Protein AF-A0A2V8TQB2-F1 (afdb_monomer)

Radius of gyration: 33.8 Å; Cα contacts (8 Å, |Δi|>4): 348; chains: 1; bounding box: 101×63×109 Å

Sequence (262 aa):
MDEHATDGRRRIVLVLGLIVVGILATQTAVLIWFVTSYVQTVPKLGDTLDNYIDSQIDAGSEDPTLRGDEPLLRSRKVLLFQDVNSRTAKEISARLMYLNSLDPKKPIDLYISTQGGWTDNAFTIIDTIRTISAPVNTWAIGGCYSAGALILVTATGRRYATEDVILMIHANLDSPTGAHSYPSLALERYEGVWKNNSSLPSSWYPMTNDEEHYLSPKEALEYHVIDEIVPVERAGLTGGRGTAGGRTPQRRHSPAAARRER

Structure (mmCIF, N/CA/C/O backbone):
data_AF-A0A2V8TQB2-F1
#
_entry.id   AF-A0A2V8TQB2-F1
#
loop_
_atom_site.group_PDB
_atom_site.id
_atom_site.type_symbol
_atom_site.label_atom_id
_atom_site.label_alt_id
_atom_site.label_comp_id
_atom_site.label_asym_id
_atom_site.label_entity_id
_atom_site.label_seq_id
_atom_site.pdbx_PDB_ins_code
_atom_site.Cartn_x
_atom_site.Cartn_y
_atom_site.Cartn_z
_atom_site.occupancy
_atom_site.B_iso_or_equiv
_atom_site.auth_seq_id
_atom_site.auth_comp_id
_atom_site.auth_asym_id
_atom_site.auth_atom_id
_atom_site.pdbx_PDB_model_num
ATOM 1 N N . MET A 1 1 ? 33.989 18.370 -93.617 1.00 50.31 1 MET A N 1
ATOM 2 C CA . MET A 1 1 ? 33.606 19.436 -92.671 1.00 50.31 1 MET A CA 1
ATOM 3 C C . MET A 1 1 ? 33.033 18.773 -91.428 1.00 50.31 1 MET A C 1
ATOM 5 O O . MET A 1 1 ? 32.087 18.014 -91.554 1.00 50.31 1 MET A O 1
ATOM 9 N N . ASP A 1 2 ? 33.638 19.067 -90.277 1.00 57.97 2 ASP A N 1
ATOM 10 C CA . ASP A 1 2 ? 32.975 19.188 -88.968 1.00 57.97 2 ASP A CA 1
ATOM 11 C C . ASP A 1 2 ? 32.608 17.967 -88.097 1.00 57.97 2 ASP A C 1
ATOM 13 O O . ASP A 1 2 ? 31.694 18.043 -87.283 1.00 57.97 2 ASP A O 1
ATOM 17 N N . GLU A 1 3 ? 33.371 16.871 -88.134 1.00 55.38 3 GLU A N 1
ATOM 18 C CA . GLU A 1 3 ? 33.200 15.792 -87.139 1.00 55.38 3 GLU A CA 1
ATOM 19 C C . GLU A 1 3 ? 33.864 16.140 -85.783 1.00 55.38 3 GLU A C 1
ATOM 21 O O . GLU A 1 3 ? 33.261 15.975 -84.722 1.00 55.38 3 GLU A O 1
ATOM 26 N N . HIS A 1 4 ? 35.047 16.770 -85.797 1.00 57.62 4 HIS A N 1
ATOM 27 C CA . HIS A 1 4 ? 35.778 17.159 -84.578 1.00 57.62 4 HIS A CA 1
ATOM 28 C C . HIS A 1 4 ? 35.119 18.280 -83.750 1.00 57.62 4 HIS A C 1
ATOM 30 O O . HIS A 1 4 ? 35.256 18.290 -82.526 1.00 57.62 4 HIS A O 1
ATOM 36 N N . ALA A 1 5 ? 34.371 19.202 -84.367 1.00 59.47 5 ALA A N 1
ATOM 37 C CA . ALA A 1 5 ? 33.678 20.266 -83.630 1.00 59.47 5 ALA A CA 1
ATOM 38 C C . ALA A 1 5 ? 32.438 19.756 -82.869 1.00 59.47 5 ALA A C 1
ATOM 40 O O 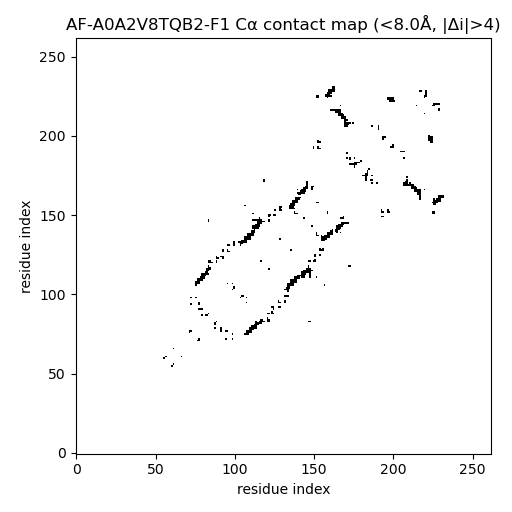. ALA A 1 5 ? 32.050 20.327 -81.844 1.00 59.47 5 ALA A O 1
ATOM 41 N N . THR A 1 6 ? 31.826 18.660 -83.335 1.00 61.00 6 THR A N 1
ATOM 42 C CA . THR A 1 6 ? 30.650 18.057 -82.686 1.00 61.00 6 THR A CA 1
ATOM 43 C C . THR A 1 6 ? 31.009 17.254 -81.431 1.00 61.00 6 THR A C 1
ATOM 45 O O . THR A 1 6 ? 30.250 17.288 -80.461 1.00 61.00 6 THR A O 1
ATOM 48 N N . ASP A 1 7 ? 32.187 16.617 -81.390 1.00 72.12 7 ASP A N 1
ATOM 49 C CA . ASP A 1 7 ? 32.692 15.891 -80.211 1.00 72.12 7 ASP A CA 1
ATOM 50 C C . ASP A 1 7 ? 32.991 16.845 -79.038 1.00 72.12 7 ASP A C 1
ATOM 52 O O . ASP A 1 7 ? 32.557 16.618 -77.907 1.00 72.12 7 ASP A O 1
ATOM 56 N N . GLY A 1 8 ? 33.615 17.998 -79.312 1.00 75.75 8 GLY A N 1
ATOM 57 C CA . GLY A 1 8 ? 33.874 19.025 -78.294 1.00 75.75 8 GLY A CA 1
ATOM 58 C C . GLY A 1 8 ? 32.596 19.566 -77.639 1.00 75.75 8 GLY A C 1
ATOM 59 O O . GLY A 1 8 ? 32.525 19.682 -76.414 1.00 75.75 8 GLY A O 1
ATOM 60 N N . ARG A 1 9 ? 31.543 19.823 -78.429 1.00 76.12 9 ARG A N 1
ATOM 61 C CA . ARG A 1 9 ? 30.239 20.267 -77.899 1.00 76.12 9 ARG A CA 1
ATOM 62 C C . ARG A 1 9 ? 29.543 19.182 -77.077 1.00 76.12 9 ARG A C 1
ATOM 64 O O . ARG A 1 9 ? 28.980 19.497 -76.032 1.00 76.12 9 ARG A O 1
ATOM 71 N N . ARG A 1 10 ? 29.609 17.913 -77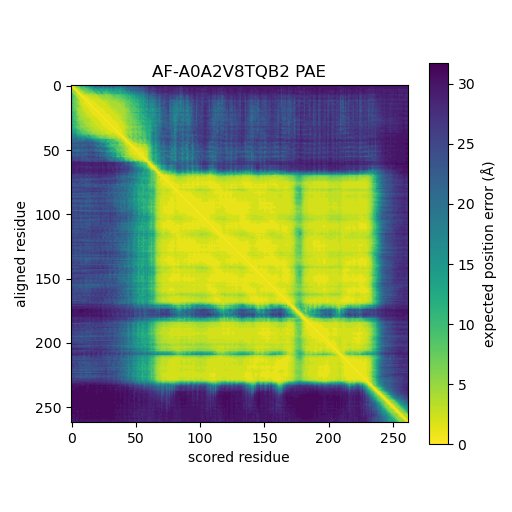.498 1.00 76.06 10 ARG A N 1
ATOM 72 C CA . ARG A 1 10 ? 29.043 16.779 -76.741 1.00 76.06 10 ARG A CA 1
ATOM 73 C C . ARG A 1 10 ? 29.721 16.610 -75.383 1.00 76.06 10 ARG A C 1
ATOM 75 O O . ARG A 1 10 ? 29.028 16.439 -74.384 1.00 76.06 10 ARG A O 1
ATOM 82 N N . ARG A 1 11 ? 31.050 16.740 -75.322 1.00 80.62 11 ARG A N 1
ATOM 83 C CA . ARG A 1 11 ? 31.811 16.690 -74.061 1.00 80.62 11 ARG A CA 1
ATOM 84 C C . ARG A 1 11 ? 31.433 17.828 -73.112 1.00 80.62 11 ARG A C 1
ATOM 86 O O . ARG A 1 11 ? 31.231 17.577 -71.930 1.00 80.62 11 ARG A O 1
ATOM 93 N N . ILE A 1 12 ? 31.264 19.051 -73.621 1.00 82.62 12 ILE A N 1
ATOM 94 C CA . ILE A 1 12 ? 30.843 20.205 -72.807 1.00 82.62 12 ILE A CA 1
ATOM 95 C C . ILE A 1 12 ? 29.431 20.001 -72.239 1.00 82.62 12 ILE A C 1
ATOM 97 O O . ILE A 1 12 ? 29.213 20.226 -71.052 1.00 82.62 12 ILE A O 1
ATOM 101 N N . VAL A 1 13 ? 28.483 19.529 -73.055 1.00 83.06 13 VAL A N 1
ATOM 102 C CA . VAL A 1 13 ? 27.106 19.259 -72.604 1.00 83.06 13 VAL A CA 1
ATOM 103 C C . VAL A 1 13 ? 27.068 18.151 -71.546 1.00 83.06 13 VAL A C 1
ATOM 105 O O . VAL A 1 13 ? 26.353 18.286 -70.556 1.00 83.06 13 VAL A O 1
ATOM 108 N N . LEU A 1 14 ? 27.871 17.093 -71.702 1.00 84.38 14 LEU A N 1
ATOM 109 C CA . LEU A 1 14 ? 27.982 16.021 -70.705 1.00 84.38 14 LEU A CA 1
ATOM 110 C C . LEU A 1 14 ? 28.562 16.524 -69.378 1.00 84.38 14 LEU A C 1
ATOM 112 O O . LEU A 1 14 ? 28.023 16.209 -68.320 1.00 84.38 14 LEU A O 1
ATOM 116 N N . VAL A 1 15 ? 29.620 17.340 -69.422 1.00 86.50 15 VAL A N 1
ATOM 117 C CA . VAL A 1 15 ? 30.232 17.918 -68.214 1.00 86.50 15 VAL A CA 1
ATOM 118 C C . VAL A 1 15 ? 29.256 18.850 -67.493 1.00 86.50 15 VAL A C 1
ATOM 120 O O . VAL A 1 15 ? 29.094 18.742 -66.280 1.00 86.50 15 VAL A O 1
ATOM 123 N N . LEU A 1 16 ? 28.548 19.717 -68.222 1.00 87.94 16 LEU A N 1
ATOM 124 C CA . LEU A 1 16 ? 27.529 20.594 -67.637 1.00 87.94 16 LEU A CA 1
ATOM 125 C C . LEU A 1 16 ? 26.356 19.799 -67.047 1.00 87.94 16 LEU A C 1
ATOM 127 O O . LEU A 1 16 ? 25.890 20.123 -65.957 1.00 87.94 16 LEU A O 1
ATOM 131 N N . GLY A 1 17 ? 25.921 18.730 -67.719 1.00 86.56 17 GLY A N 1
ATOM 132 C CA . GLY A 1 17 ? 24.898 17.822 -67.203 1.00 86.56 17 GLY A CA 1
ATOM 133 C C . GLY A 1 17 ? 25.310 17.171 -65.881 1.00 86.56 17 GLY A C 1
ATOM 134 O O . GLY A 1 17 ? 24.536 17.182 -64.928 1.00 86.56 17 GLY A O 1
ATOM 135 N N . LEU A 1 18 ? 26.550 16.679 -65.783 1.00 90.81 18 LEU A N 1
ATOM 136 C CA . LEU A 1 18 ? 27.085 16.090 -64.549 1.00 90.81 18 LEU A CA 1
ATOM 137 C C . LEU A 1 18 ? 27.172 17.106 -63.401 1.00 90.81 18 LEU A C 1
ATOM 139 O O . LEU A 1 18 ? 26.863 16.761 -62.262 1.00 90.81 18 LEU A O 1
ATOM 143 N N . ILE A 1 19 ? 27.530 18.361 -63.692 1.00 91.31 19 ILE A N 1
ATOM 144 C CA . ILE A 1 19 ? 27.556 19.439 -62.690 1.00 91.31 19 ILE A CA 1
ATOM 145 C C . ILE A 1 19 ? 26.145 19.720 -62.161 1.00 91.31 19 ILE A C 1
ATOM 147 O O . ILE A 1 19 ? 25.949 19.789 -60.949 1.00 91.31 19 ILE A O 1
ATOM 151 N N . VAL A 1 20 ? 25.148 19.836 -63.044 1.00 91.56 20 VAL A N 1
ATOM 152 C CA . VAL A 1 20 ? 23.750 20.079 -62.645 1.00 91.56 20 VAL A CA 1
ATOM 153 C C . VAL A 1 20 ? 23.204 18.922 -61.808 1.00 91.56 20 VAL A C 1
ATOM 155 O O . VAL A 1 20 ? 22.581 19.158 -60.773 1.00 91.56 20 VAL A O 1
ATOM 158 N N . VAL A 1 21 ? 23.486 17.677 -62.200 1.00 91.75 21 VAL A N 1
ATOM 159 C CA . VAL A 1 21 ? 23.116 16.484 -61.421 1.00 91.75 21 VAL A CA 1
ATOM 160 C C . VAL A 1 21 ? 23.784 16.502 -60.043 1.00 91.75 21 VAL A C 1
ATOM 162 O O . VAL A 1 21 ? 23.120 16.229 -59.046 1.00 91.75 21 VAL A O 1
ATOM 165 N N . GLY A 1 22 ? 25.061 16.888 -59.956 1.00 91.69 22 GLY A N 1
ATOM 166 C CA . GLY A 1 22 ? 25.771 17.034 -58.682 1.00 91.69 22 GLY A CA 1
ATOM 167 C C . GLY A 1 22 ? 25.165 18.108 -57.769 1.00 91.69 22 GLY A C 1
ATOM 168 O O . GLY A 1 22 ? 25.004 17.890 -56.567 1.00 91.69 22 GLY A O 1
ATOM 169 N N . ILE A 1 23 ? 24.759 19.250 -58.329 1.00 93.12 23 ILE A N 1
ATOM 170 C CA . ILE A 1 23 ? 24.093 20.321 -57.571 1.00 93.12 23 ILE A CA 1
ATOM 171 C C . ILE A 1 23 ? 22.716 19.858 -57.073 1.00 93.12 23 ILE A C 1
ATOM 173 O O . ILE A 1 23 ? 22.385 20.047 -55.906 1.00 93.12 23 ILE A O 1
ATOM 177 N N . LEU A 1 24 ? 21.925 19.189 -57.913 1.00 91.62 24 LEU A N 1
ATOM 178 C CA . LEU A 1 24 ? 20.622 18.653 -57.504 1.00 91.62 24 LEU A CA 1
ATOM 179 C C . LEU A 1 24 ? 20.760 17.558 -56.433 1.00 91.62 24 LEU A C 1
ATOM 181 O O . LEU A 1 24 ? 19.988 17.530 -55.474 1.00 91.62 24 LEU A O 1
ATOM 185 N N . ALA A 1 25 ? 21.767 16.689 -56.544 1.00 91.62 25 ALA A N 1
ATOM 186 C CA . ALA A 1 25 ? 22.058 15.659 -55.546 1.00 91.62 25 ALA A CA 1
ATOM 187 C C . ALA A 1 25 ? 22.460 16.266 -54.190 1.00 91.62 25 ALA A C 1
ATOM 189 O O . ALA A 1 25 ? 22.009 15.817 -53.139 1.00 91.62 25 ALA A O 1
ATOM 190 N N . THR A 1 26 ? 23.267 17.328 -54.198 1.00 93.81 26 THR A N 1
ATOM 191 C CA . THR A 1 26 ? 23.652 18.024 -52.960 1.00 93.81 26 THR A CA 1
ATOM 192 C C . THR A 1 26 ? 22.477 18.778 -52.338 1.00 93.81 26 THR A C 1
ATOM 194 O O . THR A 1 26 ? 22.268 18.678 -51.131 1.00 93.81 26 THR A O 1
ATOM 197 N N . GLN A 1 27 ? 21.648 19.459 -53.136 1.00 92.06 27 GLN A N 1
ATOM 198 C CA . GLN A 1 27 ? 20.449 20.139 -52.631 1.00 92.06 27 GLN A CA 1
ATOM 199 C C . GLN A 1 27 ? 19.421 19.167 -52.043 1.00 92.06 27 GLN A C 1
ATOM 201 O O . GLN A 1 27 ? 18.858 19.434 -50.981 1.00 92.06 27 GLN A O 1
ATOM 206 N N . THR A 1 28 ? 19.204 18.019 -52.689 1.00 90.88 28 THR A N 1
ATOM 207 C CA . THR A 1 28 ? 18.312 16.976 -52.161 1.00 90.88 28 THR A CA 1
ATOM 208 C C . THR A 1 28 ? 18.855 16.366 -50.871 1.00 90.88 28 THR A C 1
ATOM 210 O O . THR A 1 28 ? 18.089 16.200 -49.926 1.00 90.88 28 THR A O 1
ATOM 213 N N . ALA A 1 29 ? 20.165 16.120 -50.767 1.00 92.94 29 ALA A N 1
ATOM 214 C CA . ALA A 1 29 ? 20.783 15.638 -49.530 1.00 92.94 29 ALA A CA 1
ATOM 215 C C . ALA A 1 29 ? 20.631 16.631 -48.362 1.00 92.94 29 ALA A C 1
ATOM 217 O O . ALA A 1 29 ? 20.302 16.221 -47.249 1.00 92.94 29 ALA A O 1
ATOM 218 N N . VAL A 1 30 ? 20.808 17.935 -48.610 1.00 93.94 30 VAL A N 1
ATOM 219 C CA . VAL A 1 30 ? 20.600 18.985 -47.594 1.00 93.94 30 VAL A CA 1
ATOM 220 C C . VAL A 1 30 ? 19.139 19.042 -47.150 1.00 93.94 30 VAL A C 1
ATOM 222 O O . VAL A 1 30 ? 18.868 19.140 -45.954 1.00 93.94 30 VAL A O 1
ATOM 225 N N . LEU A 1 31 ? 18.193 18.936 -48.089 1.00 92.31 31 LEU A N 1
ATOM 226 C CA . LEU A 1 31 ? 16.767 18.920 -47.765 1.00 92.31 31 LEU A CA 1
ATOM 227 C C . LEU A 1 31 ? 16.395 17.689 -46.933 1.00 92.31 31 LEU A C 1
ATOM 229 O O . LEU A 1 31 ? 15.697 17.824 -45.932 1.00 92.31 31 LEU A O 1
ATOM 233 N N . ILE A 1 32 ? 16.897 16.508 -47.309 1.00 89.38 32 ILE A N 1
ATOM 234 C CA . ILE A 1 32 ? 16.700 15.273 -46.543 1.00 89.38 32 ILE A CA 1
ATOM 235 C C . ILE A 1 32 ? 17.248 15.450 -45.127 1.00 89.38 32 ILE A C 1
ATOM 237 O O . ILE A 1 32 ? 16.517 15.187 -44.180 1.00 89.38 32 ILE A O 1
ATOM 241 N N . TRP A 1 33 ? 18.473 15.965 -44.970 1.00 91.81 33 TRP A N 1
ATOM 242 C CA . TRP A 1 33 ? 19.072 16.214 -43.656 1.00 91.81 33 TRP A CA 1
ATOM 243 C C . TRP A 1 33 ? 18.234 17.169 -42.796 1.00 91.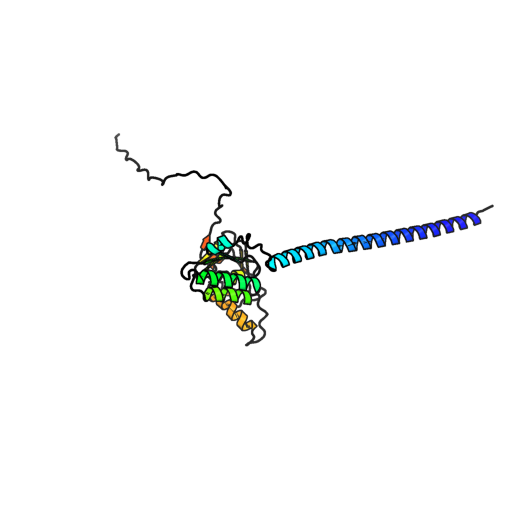81 33 TRP A C 1
ATOM 245 O O . TRP A 1 33 ? 18.027 16.911 -41.607 1.00 91.81 33 TRP A O 1
ATOM 255 N N . PHE A 1 34 ? 17.709 18.244 -43.390 1.00 90.19 34 PHE A N 1
ATOM 256 C CA . PHE A 1 34 ? 16.863 19.210 -42.690 1.00 90.19 34 PHE A CA 1
ATOM 257 C C . PHE A 1 34 ? 15.540 18.574 -42.240 1.00 90.19 34 PHE A C 1
ATOM 259 O O . PHE A 1 34 ? 15.152 18.706 -41.080 1.00 90.19 34 PHE A O 1
ATOM 266 N N . VAL A 1 35 ? 14.886 17.815 -43.128 1.00 86.88 35 VAL A N 1
ATOM 267 C CA . VAL A 1 35 ? 13.637 17.100 -42.827 1.00 86.88 35 VAL A CA 1
ATOM 268 C C . VAL A 1 35 ? 13.862 16.042 -41.751 1.00 86.88 35 VAL A C 1
ATOM 270 O O . VAL A 1 35 ? 13.111 16.007 -40.781 1.00 86.88 35 VAL A O 1
ATOM 273 N N . THR A 1 36 ? 14.905 15.214 -41.856 1.00 79.69 36 THR A N 1
ATOM 274 C CA . THR A 1 36 ? 15.185 14.178 -40.851 1.00 79.69 36 THR A CA 1
ATOM 275 C C . THR A 1 36 ? 15.533 14.779 -39.494 1.00 79.69 36 THR A C 1
ATOM 277 O O . THR A 1 36 ? 15.081 14.267 -38.474 1.00 79.69 36 THR A O 1
ATOM 280 N N . SER A 1 37 ? 16.277 15.890 -39.466 1.00 82.94 37 SER A N 1
ATOM 281 C CA . SER A 1 37 ? 16.619 16.581 -38.217 1.00 82.94 37 SER A CA 1
ATOM 282 C C . SER A 1 37 ? 15.375 17.176 -37.555 1.00 82.94 37 SER A C 1
ATOM 284 O O . SER A 1 37 ? 15.179 17.013 -36.353 1.00 82.94 37 SER A O 1
ATOM 286 N N . TYR A 1 38 ? 14.490 17.794 -38.343 1.00 79.62 38 TYR A N 1
ATOM 287 C CA . TYR A 1 38 ? 13.232 18.348 -37.848 1.00 79.62 38 TYR A CA 1
ATOM 288 C C . TYR A 1 38 ? 12.290 17.252 -37.326 1.00 79.62 38 TYR A C 1
ATOM 290 O O . TYR A 1 38 ? 11.783 17.343 -36.206 1.00 79.62 38 TYR A O 1
ATOM 298 N N . VAL A 1 39 ? 12.129 16.159 -38.080 1.00 76.50 39 VAL A N 1
ATOM 299 C CA . VAL A 1 39 ? 11.312 15.002 -37.679 1.00 76.50 39 VAL A CA 1
ATOM 300 C C . VAL A 1 39 ? 11.835 14.353 -36.394 1.00 76.50 39 VAL A C 1
ATOM 302 O O . VAL A 1 39 ? 11.032 13.874 -35.607 1.00 76.50 39 VAL A O 1
ATOM 305 N N . GLN A 1 40 ? 13.143 14.379 -36.117 1.00 74.00 40 GLN A N 1
ATOM 306 C CA . GLN A 1 40 ? 13.695 13.878 -34.849 1.00 74.00 40 GLN A CA 1
ATOM 307 C C . GLN A 1 40 ? 13.511 14.833 -33.658 1.00 74.00 40 GLN A C 1
ATOM 309 O O . GLN A 1 40 ? 13.594 14.396 -32.509 1.00 74.00 40 GLN A O 1
ATOM 314 N N . THR A 1 41 ? 13.268 16.124 -33.895 1.00 71.25 41 THR A N 1
ATOM 315 C CA . THR A 1 41 ? 13.021 17.108 -32.825 1.00 71.25 41 THR A CA 1
ATOM 316 C C . THR A 1 41 ? 11.566 17.172 -32.368 1.00 71.25 41 THR A C 1
ATOM 318 O O . THR A 1 41 ? 11.322 17.472 -31.203 1.00 71.25 41 THR A O 1
ATOM 321 N N . VAL A 1 42 ? 10.601 16.856 -33.238 1.00 71.50 42 VAL A N 1
ATOM 322 C CA . VAL A 1 42 ? 9.166 16.908 -32.899 1.00 71.50 42 VAL A CA 1
ATOM 323 C C . VAL A 1 42 ? 8.770 15.900 -31.802 1.00 71.50 42 VAL A C 1
ATOM 325 O O . VAL A 1 42 ? 8.112 16.326 -30.856 1.00 71.50 42 VAL A O 1
ATOM 328 N N . PRO A 1 43 ? 9.199 14.619 -31.836 1.00 66.25 43 PRO A N 1
ATOM 329 C CA . PRO A 1 43 ? 8.932 13.666 -30.757 1.00 66.25 43 PRO A CA 1
ATOM 330 C C . PRO A 1 43 ? 9.506 14.142 -29.422 1.00 66.25 43 PRO A C 1
ATOM 332 O O . PRO A 1 43 ? 8.803 14.172 -28.422 1.00 66.25 43 PRO A O 1
ATOM 335 N N . LYS A 1 44 ? 10.745 14.654 -29.441 1.00 68.94 44 LYS A N 1
ATOM 336 C CA . LYS A 1 44 ? 11.415 15.183 -28.246 1.00 68.94 44 LYS A CA 1
ATOM 337 C C . LYS A 1 44 ? 10.684 16.379 -27.645 1.00 68.94 44 LYS A C 1
ATOM 339 O O . LYS A 1 44 ? 10.730 16.562 -26.435 1.00 68.94 44 LYS A O 1
ATOM 344 N N . LEU A 1 45 ? 10.037 17.209 -28.465 1.00 67.31 45 LEU A N 1
ATOM 345 C CA . LEU A 1 45 ? 9.236 18.330 -27.974 1.00 67.31 45 LEU A CA 1
ATOM 346 C C . LEU A 1 45 ? 7.959 17.846 -27.275 1.00 67.31 45 LEU A C 1
ATOM 348 O O . LEU A 1 45 ? 7.608 18.416 -26.249 1.00 67.31 45 LEU A O 1
ATOM 352 N N . GLY A 1 46 ? 7.315 16.795 -27.797 1.00 66.19 46 GLY A N 1
ATOM 353 C CA . GLY A 1 46 ? 6.196 16.118 -27.132 1.00 66.19 46 GLY A CA 1
ATOM 354 C C . GLY A 1 46 ? 6.614 15.567 -25.772 1.00 66.19 46 GLY A C 1
ATOM 355 O O . GLY A 1 46 ? 6.065 15.983 -24.759 1.00 66.19 46 GLY A O 1
ATOM 356 N N . ASP A 1 47 ? 7.694 14.784 -25.741 1.00 72.25 47 ASP A N 1
ATOM 357 C CA . ASP A 1 47 ? 8.231 14.218 -24.498 1.00 72.25 47 ASP A CA 1
ATOM 358 C C . ASP A 1 47 ? 8.603 15.314 -23.483 1.00 72.25 47 ASP A C 1
ATOM 360 O O . ASP A 1 47 ? 8.396 15.174 -22.283 1.00 72.25 47 ASP A O 1
ATOM 364 N N . THR A 1 48 ? 9.163 16.439 -23.942 1.00 72.94 48 THR A N 1
ATOM 365 C CA . THR A 1 48 ? 9.5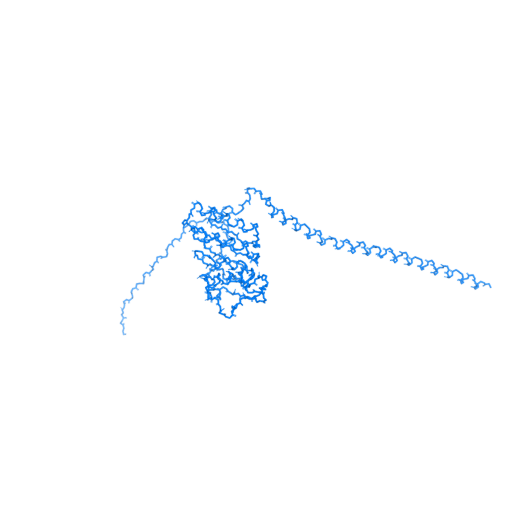31 17.558 -23.057 1.00 72.94 48 THR A CA 1
ATOM 366 C C . THR A 1 48 ? 8.298 18.279 -22.514 1.00 72.94 48 THR A C 1
ATOM 368 O O . THR A 1 48 ? 8.321 18.748 -21.378 1.00 72.94 48 THR A O 1
ATOM 371 N N . LEU A 1 49 ? 7.233 18.387 -23.311 1.00 70.62 49 LEU A N 1
ATOM 372 C CA . LEU A 1 49 ? 5.988 19.025 -22.900 1.00 70.62 49 LEU A CA 1
ATOM 373 C C . LEU A 1 49 ? 5.228 18.153 -21.900 1.00 70.62 49 LEU A C 1
ATOM 375 O O . LEU A 1 49 ? 4.760 18.685 -20.899 1.00 70.62 49 LEU A O 1
ATOM 379 N N . ASP A 1 50 ? 5.183 16.841 -22.126 1.00 71.69 50 ASP A N 1
ATOM 380 C CA . ASP A 1 50 ? 4.585 15.877 -21.201 1.00 71.69 50 ASP A CA 1
ATOM 381 C C . ASP A 1 50 ? 5.346 15.882 -19.870 1.00 71.69 50 ASP A C 1
ATOM 383 O O . ASP A 1 50 ? 4.753 16.127 -18.824 1.00 71.69 50 ASP A O 1
ATOM 387 N N . ASN A 1 51 ? 6.682 15.812 -19.910 1.00 71.38 51 ASN A N 1
ATOM 388 C CA . ASN A 1 51 ? 7.518 15.945 -18.712 1.00 71.38 51 ASN A CA 1
ATOM 389 C C . ASN A 1 51 ? 7.339 17.300 -18.007 1.00 71.38 51 ASN A C 1
ATOM 391 O O . ASN A 1 51 ? 7.424 17.380 -16.783 1.00 71.38 51 ASN A O 1
ATOM 395 N N . TYR A 1 52 ? 7.119 18.389 -18.751 1.00 70.50 52 TYR A N 1
ATOM 396 C CA . TYR A 1 52 ? 6.872 19.702 -18.161 1.00 70.50 52 TYR A CA 1
ATOM 397 C C . TYR A 1 52 ? 5.495 19.767 -17.496 1.00 70.50 52 TYR A C 1
ATOM 399 O O . TYR A 1 52 ? 5.404 20.243 -16.367 1.00 70.50 52 TYR A O 1
ATOM 407 N N . ILE A 1 53 ? 4.447 19.263 -18.149 1.00 69.00 53 ILE A N 1
ATOM 408 C CA . ILE A 1 53 ? 3.090 19.178 -17.596 1.00 69.00 53 ILE A CA 1
ATOM 409 C C . ILE A 1 53 ? 3.095 18.314 -16.334 1.00 69.00 53 ILE A C 1
ATOM 411 O O . ILE A 1 53 ? 2.634 18.784 -15.292 1.00 69.00 53 ILE A O 1
ATOM 415 N N . ASP A 1 54 ? 3.706 17.132 -16.391 1.00 67.75 54 ASP A N 1
ATOM 416 C CA . ASP A 1 54 ? 3.873 16.244 -15.241 1.00 67.75 54 ASP A CA 1
ATOM 417 C C . ASP A 1 54 ? 4.669 16.938 -14.137 1.00 67.75 54 ASP A C 1
ATOM 419 O O . ASP A 1 54 ? 4.241 16.941 -12.990 1.00 67.75 54 ASP A O 1
ATOM 423 N N . SER A 1 55 ? 5.747 17.661 -14.469 1.00 65.06 55 SER A N 1
ATOM 424 C CA . SER A 1 55 ? 6.511 18.428 -13.475 1.00 65.06 55 SER A CA 1
ATOM 425 C C . SER A 1 55 ? 5.718 19.566 -12.830 1.00 65.06 55 SER A C 1
ATOM 427 O O . SER A 1 55 ? 6.003 19.914 -11.691 1.00 65.06 55 SER A O 1
ATOM 429 N N . GLN A 1 56 ? 4.755 20.181 -13.526 1.00 63.06 56 GLN A N 1
ATOM 430 C CA . GLN A 1 56 ? 3.916 21.246 -12.964 1.00 63.06 56 GLN A CA 1
ATOM 431 C C . GLN A 1 56 ? 2.789 20.672 -12.093 1.00 63.06 56 GLN A C 1
ATOM 433 O O . GLN A 1 56 ? 2.507 21.217 -11.022 1.00 63.06 56 GLN A O 1
ATOM 438 N N . ILE A 1 57 ? 2.212 19.536 -12.497 1.00 61.81 57 ILE A N 1
ATOM 439 C CA . ILE A 1 57 ? 1.288 18.739 -11.676 1.00 61.81 57 ILE A CA 1
ATOM 440 C C . ILE A 1 57 ? 2.015 18.271 -10.400 1.00 61.81 57 ILE A C 1
ATOM 442 O O . ILE A 1 57 ? 1.562 18.543 -9.286 1.00 61.81 57 ILE A O 1
ATOM 446 N N . ASP A 1 58 ? 3.214 17.709 -10.549 1.00 60.56 58 ASP A N 1
ATOM 447 C CA . ASP A 1 58 ? 4.098 17.260 -9.471 1.00 60.56 58 ASP A CA 1
ATOM 448 C C . ASP A 1 58 ? 4.797 18.402 -8.726 1.00 60.56 58 ASP A C 1
ATOM 450 O O . ASP A 1 58 ? 5.401 18.174 -7.680 1.00 60.56 58 ASP A O 1
ATOM 454 N N . ALA A 1 59 ? 4.756 19.646 -9.199 1.00 59.56 59 ALA A N 1
ATOM 455 C CA . ALA A 1 59 ? 5.209 20.816 -8.437 1.00 59.56 59 ALA A CA 1
ATOM 456 C C . ALA A 1 59 ? 4.086 21.382 -7.557 1.00 59.56 59 ALA A C 1
ATOM 458 O O . ALA A 1 59 ? 4.356 22.179 -6.658 1.00 59.56 59 ALA A O 1
ATOM 459 N N . GLY A 1 60 ? 2.848 20.908 -7.731 1.00 51.62 60 GLY A N 1
ATOM 460 C CA . GLY A 1 60 ? 1.716 21.285 -6.898 1.00 51.62 60 GLY A CA 1
ATOM 461 C C . GLY A 1 60 ? 1.177 22.683 -7.184 1.00 51.62 60 GLY A C 1
ATOM 462 O O . GLY A 1 60 ? 0.742 23.355 -6.248 1.00 51.62 60 GLY A O 1
ATOM 463 N N . SER A 1 61 ? 1.153 23.131 -8.446 1.00 47.97 61 SER A N 1
ATOM 464 C CA . SER A 1 61 ? 0.324 24.285 -8.823 1.00 47.97 61 SER A CA 1
ATOM 465 C C . SER A 1 61 ? -1.151 23.870 -8.937 1.00 47.97 61 SER A C 1
ATOM 467 O O . SER A 1 61 ? -1.768 23.968 -9.996 1.00 47.97 61 SER A O 1
ATOM 469 N N . GLU A 1 62 ? -1.721 23.360 -7.849 1.00 55.50 62 GLU A N 1
ATOM 470 C CA . GLU A 1 62 ? -3.165 23.192 -7.743 1.00 55.50 62 GLU A CA 1
ATOM 471 C C . GLU A 1 62 ? -3.753 24.538 -7.328 1.00 55.50 62 GLU A C 1
ATOM 473 O O . GLU A 1 62 ? -3.456 25.052 -6.248 1.00 55.50 62 GLU A O 1
ATOM 478 N N . ASP A 1 63 ? -4.593 25.116 -8.183 1.00 46.81 63 ASP A N 1
ATOM 479 C CA . ASP A 1 63 ? -5.567 26.110 -7.747 1.00 46.81 63 ASP A CA 1
ATOM 480 C C . ASP A 1 63 ? -6.273 25.562 -6.485 1.00 46.81 63 ASP A C 1
ATOM 482 O O . ASP A 1 63 ? -6.908 24.503 -6.550 1.00 46.81 63 ASP A O 1
ATOM 486 N N . PRO A 1 64 ? -6.158 26.226 -5.319 1.00 49.88 64 PRO A N 1
ATOM 487 C CA . PRO A 1 64 ? -6.683 25.713 -4.055 1.00 49.88 64 PRO A CA 1
ATOM 488 C C . PRO A 1 64 ? -8.210 25.544 -4.056 1.00 49.88 64 PRO A C 1
ATOM 490 O O . PRO A 1 64 ? -8.742 24.875 -3.175 1.00 49.88 64 PRO A O 1
ATOM 493 N N . THR A 1 65 ? -8.925 26.101 -5.039 1.00 45.28 65 THR A N 1
ATOM 494 C CA . THR A 1 65 ? -10.373 25.902 -5.210 1.00 45.28 65 THR A CA 1
ATOM 495 C C . THR A 1 65 ? -10.740 24.612 -5.959 1.00 45.28 65 THR A C 1
ATOM 497 O O . THR A 1 65 ? -11.905 24.212 -5.953 1.00 45.28 65 THR A O 1
ATOM 500 N N . LEU A 1 66 ? -9.754 23.928 -6.554 1.00 48.59 66 LEU A N 1
ATOM 501 C CA . LEU A 1 66 ? -9.898 22.726 -7.385 1.00 48.59 66 LEU A CA 1
ATOM 502 C C . LEU A 1 66 ? -9.252 21.475 -6.765 1.00 48.59 66 LEU A C 1
ATOM 504 O O . LEU A 1 66 ? -9.015 20.498 -7.477 1.00 48.59 66 LEU A O 1
ATOM 508 N N . ARG A 1 67 ? -9.005 21.446 -5.446 1.00 58.75 67 ARG A N 1
ATOM 509 C CA . ARG A 1 67 ? -8.618 20.208 -4.743 1.00 58.75 67 ARG A CA 1
ATOM 510 C C . ARG A 1 67 ? -9.794 19.228 -4.734 1.00 58.75 67 ARG A C 1
ATOM 512 O O . ARG A 1 67 ? -10.561 19.145 -3.776 1.00 58.75 67 ARG A O 1
ATOM 519 N N . GLY A 1 68 ? -9.971 18.501 -5.838 1.00 62.22 68 GLY A N 1
ATOM 520 C CA . GLY A 1 68 ? -11.068 17.551 -6.039 1.00 62.22 68 GLY A CA 1
ATOM 521 C C . GLY A 1 68 ? -11.084 16.405 -5.021 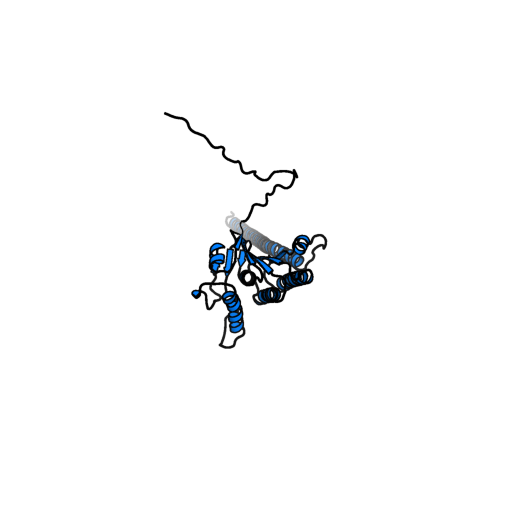1.00 62.22 68 GLY A C 1
ATOM 522 O O . GLY A 1 68 ? -12.110 15.746 -4.857 1.00 62.22 68 GLY A O 1
ATOM 523 N N . ASP A 1 69 ? -9.979 16.193 -4.301 1.00 69.56 69 ASP A N 1
ATOM 524 C CA . ASP A 1 69 ? -9.856 15.215 -3.225 1.00 69.56 69 ASP A CA 1
ATOM 525 C C . ASP A 1 69 ? -10.344 15.734 -1.861 1.00 69.56 69 ASP A C 1
ATOM 527 O O . ASP A 1 69 ? -10.551 14.926 -0.958 1.00 69.56 69 ASP A O 1
ATOM 531 N N . GLU A 1 70 ? -10.607 17.034 -1.680 1.00 74.56 70 GLU A N 1
ATOM 532 C CA . GLU A 1 70 ? -11.106 17.566 -0.404 1.00 74.56 70 GLU A CA 1
ATOM 533 C C . GLU A 1 70 ? -12.396 16.878 0.082 1.00 74.56 70 GLU A C 1
ATOM 535 O O . GLU A 1 70 ? -12.454 16.480 1.253 1.00 74.56 70 GLU A O 1
ATOM 540 N N . PRO A 1 71 ? -13.435 16.684 -0.759 1.00 83.94 71 PRO A N 1
ATOM 541 C CA . PRO A 1 71 ? -14.628 15.941 -0.359 1.00 83.94 71 PRO A CA 1
ATOM 542 C C . PRO A 1 71 ? -14.324 14.489 0.033 1.00 83.94 71 PRO A C 1
ATOM 544 O O . PRO A 1 71 ? -14.952 13.951 0.952 1.00 83.94 71 PRO A O 1
ATOM 547 N N . LEU A 1 72 ? -13.347 13.860 -0.629 1.00 88.69 72 LEU A N 1
ATOM 548 C CA . LEU A 1 72 ? -12.907 12.499 -0.325 1.00 88.69 72 LEU A CA 1
ATOM 549 C C . LEU A 1 72 ? -12.200 12.453 1.029 1.00 88.69 72 LEU A C 1
ATOM 551 O O . LEU A 1 72 ? -12.563 11.640 1.879 1.00 88.69 72 LEU A O 1
ATOM 555 N N . LEU A 1 73 ? -11.280 13.385 1.279 1.00 90.38 73 LEU A N 1
ATOM 556 C CA . LEU A 1 73 ? -10.544 13.475 2.533 1.00 90.38 73 LEU A CA 1
ATOM 557 C C . LEU A 1 73 ? -11.486 13.766 3.709 1.00 90.38 73 LEU A C 1
ATOM 559 O O . LEU A 1 73 ? -1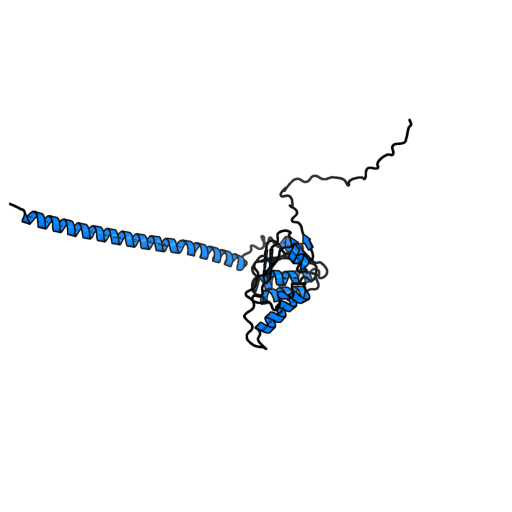1.405 13.098 4.737 1.00 90.38 73 LEU A O 1
ATOM 563 N N . ARG A 1 74 ? -12.468 14.666 3.546 1.00 89.44 74 ARG A N 1
ATOM 564 C CA . ARG A 1 74 ? -13.537 14.890 4.547 1.00 89.44 74 ARG A CA 1
ATOM 565 C C . ARG A 1 74 ? -14.362 13.626 4.810 1.00 89.44 74 ARG A C 1
ATOM 567 O O . ARG A 1 74 ? -14.806 13.394 5.934 1.00 89.44 74 ARG A O 1
ATOM 574 N N . SER A 1 75 ? -14.517 12.782 3.792 1.00 93.06 75 SER A N 1
ATOM 575 C CA . SER A 1 75 ? -15.150 11.461 3.885 1.00 93.06 75 SER A CA 1
ATOM 576 C C . SER A 1 75 ? -14.196 10.356 4.366 1.00 93.06 75 SER A C 1
ATOM 578 O O . SER A 1 75 ? -14.596 9.195 4.409 1.00 93.06 75 SER A O 1
ATOM 580 N N . ARG A 1 76 ? -12.966 10.711 4.773 1.00 97.12 76 ARG A N 1
ATOM 581 C CA . ARG A 1 76 ? -11.884 9.824 5.243 1.00 97.12 76 ARG A CA 1
ATOM 582 C C . ARG A 1 76 ? -11.402 8.821 4.199 1.00 97.12 76 ARG A C 1
ATOM 584 O O . ARG A 1 76 ? -11.044 7.694 4.533 1.00 97.12 76 ARG A O 1
ATOM 591 N N . LYS A 1 77 ? -11.394 9.250 2.940 1.00 96.94 77 LYS A N 1
ATOM 592 C CA . LYS A 1 77 ? -10.883 8.490 1.802 1.00 96.94 77 LYS A CA 1
ATOM 593 C C . LYS A 1 77 ? -9.578 9.117 1.331 1.00 96.94 77 LYS A C 1
ATOM 595 O O . LYS A 1 77 ? -9.519 10.323 1.104 1.00 96.94 77 LYS A O 1
ATOM 600 N N . VAL A 1 78 ? -8.543 8.297 1.210 1.00 97.06 78 VAL A N 1
ATOM 601 C CA . VAL A 1 78 ? -7.203 8.687 0.757 1.00 97.06 78 VAL A CA 1
ATOM 602 C C . VAL A 1 78 ? -6.864 7.863 -0.480 1.00 97.06 78 VAL A C 1
ATOM 604 O O . VAL A 1 78 ? -7.146 6.668 -0.510 1.00 97.06 78 VAL A O 1
ATOM 607 N N . LEU A 1 79 ? -6.287 8.493 -1.504 1.00 96.00 79 LEU A N 1
ATOM 608 C CA . LEU A 1 79 ? -5.966 7.847 -2.779 1.00 96.00 79 LEU A CA 1
ATOM 609 C C . LEU A 1 79 ? -4.449 7.735 -2.956 1.00 96.00 79 LEU A C 1
ATOM 611 O O . LEU A 1 79 ? -3.757 8.746 -2.895 1.00 96.00 79 LEU A O 1
ATOM 615 N N . LEU A 1 80 ? -3.958 6.526 -3.223 1.00 97.00 80 LEU A N 1
ATOM 616 C CA . LEU A 1 80 ? -2.592 6.210 -3.644 1.00 97.00 80 LEU A CA 1
ATOM 617 C C . LEU A 1 80 ? -2.630 5.702 -5.092 1.00 97.00 80 LEU A C 1
ATOM 619 O O . LEU A 1 80 ? -2.670 4.493 -5.331 1.00 97.00 80 LEU A O 1
ATOM 623 N N . PHE A 1 81 ? -2.710 6.633 -6.049 1.00 95.25 81 PHE A N 1
ATOM 624 C CA . PHE A 1 81 ? -2.858 6.327 -7.485 1.00 95.25 81 PHE A CA 1
ATOM 625 C C . PHE A 1 81 ? -1.612 6.641 -8.329 1.00 95.25 81 PHE A C 1
ATOM 627 O O . PHE A 1 81 ? -1.608 6.439 -9.538 1.00 95.25 81 PHE A O 1
ATOM 634 N N . GLN A 1 82 ? -0.565 7.161 -7.692 1.00 92.12 82 GLN A N 1
ATOM 635 C CA . GLN A 1 82 ? 0.726 7.446 -8.314 1.00 92.12 82 GLN A CA 1
ATOM 636 C C . GLN A 1 82 ? 1.756 6.400 -7.889 1.00 92.12 82 GLN A C 1
ATOM 638 O O . GLN A 1 82 ? 1.512 5.595 -6.979 1.00 92.12 82 GLN A O 1
ATOM 643 N N . ASP A 1 83 ? 2.930 6.447 -8.507 1.00 94.12 83 ASP A N 1
ATOM 644 C CA . ASP A 1 83 ? 4.075 5.660 -8.070 1.00 94.12 83 ASP A CA 1
ATOM 645 C C . ASP A 1 83 ? 4.462 5.988 -6.623 1.00 94.12 83 ASP A C 1
ATOM 647 O O . ASP A 1 83 ? 4.352 7.117 -6.123 1.00 94.12 83 ASP A O 1
ATOM 651 N N . VAL A 1 84 ? 4.944 4.962 -5.929 1.00 95.62 84 VAL A N 1
ATOM 652 C CA . VAL A 1 84 ? 5.394 5.057 -4.546 1.00 95.62 84 VAL A CA 1
ATOM 653 C C . VAL A 1 84 ? 6.793 5.668 -4.526 1.00 95.62 84 VAL A C 1
ATOM 655 O O . VAL A 1 84 ? 7.806 5.002 -4.735 1.00 95.62 84 VAL A O 1
ATOM 658 N N . ASN A 1 85 ? 6.853 6.966 -4.252 1.00 93.19 85 ASN A N 1
ATOM 659 C CA . ASN A 1 85 ? 8.085 7.736 -4.098 1.00 93.19 85 ASN A CA 1
ATOM 660 C C . ASN A 1 85 ? 8.013 8.618 -2.836 1.00 93.19 85 ASN A C 1
ATOM 662 O O . ASN A 1 85 ? 7.028 8.587 -2.097 1.00 93.19 85 ASN A O 1
ATOM 666 N N . SER A 1 86 ? 9.052 9.411 -2.565 1.00 93.38 86 SER A N 1
ATOM 667 C CA . SER A 1 86 ? 9.127 10.215 -1.336 1.00 93.38 86 SER A CA 1
ATOM 668 C C . SER A 1 86 ? 8.071 11.318 -1.247 1.00 93.38 86 SER A C 1
ATOM 670 O O . SER A 1 86 ? 7.635 11.650 -0.142 1.00 93.38 86 SER A O 1
ATOM 672 N N . ARG A 1 87 ? 7.617 11.867 -2.381 1.00 92.31 87 ARG A N 1
ATOM 673 C CA . ARG A 1 87 ? 6.513 12.837 -2.415 1.00 92.31 87 ARG A CA 1
ATOM 674 C C . ARG A 1 87 ? 5.210 12.149 -2.032 1.00 92.31 87 ARG A C 1
ATOM 676 O O . ARG A 1 87 ? 4.583 12.553 -1.053 1.00 92.31 87 ARG A O 1
ATOM 683 N N . THR A 1 88 ? 4.857 11.076 -2.733 1.00 93.69 88 THR A N 1
ATOM 684 C CA . THR A 1 88 ? 3.623 10.327 -2.483 1.00 93.69 88 THR A CA 1
ATOM 685 C C . THR A 1 88 ? 3.599 9.766 -1.061 1.00 93.69 88 THR A C 1
ATOM 687 O O . THR A 1 88 ? 2.608 9.919 -0.351 1.00 93.69 88 THR A O 1
ATOM 690 N N . ALA A 1 89 ? 4.712 9.210 -0.575 1.00 97.06 89 ALA A N 1
ATOM 691 C CA . ALA A 1 89 ? 4.816 8.714 0.795 1.00 97.06 89 ALA A CA 1
ATOM 692 C C . ALA A 1 89 ? 4.573 9.809 1.837 1.00 97.06 89 ALA A C 1
ATOM 694 O O . ALA A 1 89 ? 3.804 9.595 2.778 1.00 97.06 89 ALA A O 1
ATOM 695 N N . LYS A 1 90 ? 5.160 10.999 1.654 1.00 96.69 90 LYS A N 1
ATOM 696 C CA . LYS A 1 90 ? 4.908 12.156 2.521 1.00 96.69 90 LYS A CA 1
ATOM 697 C C . LYS A 1 90 ? 3.433 12.553 2.499 1.00 96.69 90 LYS A C 1
ATOM 699 O O . LYS A 1 90 ? 2.848 12.771 3.557 1.00 96.69 90 LYS A O 1
ATOM 704 N N . GLU A 1 91 ? 2.835 12.656 1.317 1.00 95.25 91 GLU A N 1
ATOM 705 C CA . GLU A 1 91 ? 1.445 13.083 1.161 1.00 95.25 91 GLU A CA 1
ATOM 706 C C . GLU A 1 91 ? 0.445 12.108 1.788 1.00 95.25 91 GLU A C 1
ATOM 708 O O . GLU A 1 91 ? -0.426 12.528 2.553 1.00 95.25 91 GLU A O 1
ATOM 713 N N . ILE A 1 92 ? 0.572 10.811 1.496 1.00 97.88 92 ILE A N 1
ATOM 714 C CA . ILE A 1 92 ? -0.300 9.775 2.062 1.00 97.88 92 ILE A CA 1
ATOM 715 C C . ILE A 1 92 ? -0.148 9.746 3.579 1.00 97.88 92 ILE A C 1
ATOM 717 O O . ILE A 1 92 ? -1.148 9.813 4.292 1.00 97.88 92 ILE A O 1
ATOM 721 N N . SER A 1 93 ? 1.087 9.735 4.082 1.00 98.50 93 SER A N 1
ATOM 722 C CA . SER A 1 93 ? 1.345 9.695 5.523 1.00 98.50 93 SER A CA 1
ATOM 723 C C . SER A 1 93 ? 0.775 10.926 6.234 1.00 98.50 93 SER A C 1
ATOM 725 O O . SER A 1 93 ? 0.107 10.793 7.259 1.00 98.50 93 SER A O 1
ATOM 727 N N . ALA A 1 94 ? 0.943 12.122 5.660 1.00 97.56 94 ALA A N 1
ATOM 728 C CA . ALA A 1 94 ? 0.368 13.350 6.203 1.00 97.56 94 ALA A CA 1
ATOM 729 C C . ALA A 1 94 ? -1.168 13.300 6.245 1.00 97.56 94 ALA A C 1
ATOM 731 O O . ALA A 1 94 ? -1.760 13.651 7.266 1.00 97.56 94 ALA A O 1
ATOM 732 N N . ARG A 1 95 ? -1.821 12.822 5.174 1.00 97.62 95 ARG A N 1
ATOM 733 C CA . ARG A 1 95 ? -3.284 12.653 5.122 1.00 97.62 95 ARG A CA 1
ATOM 734 C C . ARG A 1 95 ? -3.771 11.641 6.169 1.00 97.62 95 ARG A C 1
ATOM 736 O O . ARG A 1 95 ? -4.737 11.926 6.872 1.00 97.62 95 ARG A O 1
ATOM 743 N N . LEU A 1 96 ? -3.089 10.505 6.329 1.00 98.62 96 LEU A N 1
ATOM 744 C CA . LEU A 1 96 ? -3.414 9.496 7.347 1.00 98.62 96 LEU A CA 1
ATOM 745 C C . LEU A 1 96 ? -3.296 10.061 8.773 1.00 98.62 96 LEU A C 1
ATOM 747 O O . LEU A 1 96 ? -4.233 9.947 9.565 1.00 98.62 96 LEU A O 1
ATOM 751 N N . MET A 1 97 ? -2.183 10.731 9.088 1.00 98.50 97 MET A N 1
ATOM 752 C CA . MET A 1 97 ? -1.965 11.358 10.397 1.00 98.50 97 MET A CA 1
ATOM 753 C C . MET A 1 97 ? -2.968 12.484 10.676 1.00 98.50 97 MET A C 1
ATOM 755 O O . MET A 1 97 ? -3.461 12.603 11.798 1.00 98.50 97 MET A O 1
ATOM 759 N N . TYR A 1 98 ? -3.315 13.279 9.660 1.00 97.88 98 TYR A N 1
ATOM 760 C CA . TYR A 1 98 ? -4.335 14.321 9.759 1.00 97.88 98 TYR A CA 1
ATOM 761 C C . TYR A 1 98 ? -5.718 13.738 10.074 1.00 97.88 98 TYR A C 1
ATOM 763 O O . TYR A 1 98 ? -6.382 14.172 11.010 1.00 97.88 98 TYR A O 1
ATOM 771 N N . LEU A 1 99 ? -6.155 12.708 9.347 1.00 98.06 99 LEU A N 1
ATOM 772 C CA . LEU A 1 99 ? -7.443 12.068 9.618 1.00 98.06 99 LEU A CA 1
ATOM 773 C C . LEU A 1 99 ? -7.478 11.398 10.995 1.00 98.06 99 LEU A C 1
ATOM 775 O O . LEU A 1 99 ? -8.508 11.452 11.675 1.00 98.06 99 LEU A O 1
ATOM 779 N N . ASN A 1 100 ? -6.364 10.805 11.424 1.00 98.31 100 ASN A N 1
ATOM 780 C CA . ASN A 1 100 ? -6.224 10.251 12.765 1.00 98.31 100 ASN A CA 1
ATOM 781 C C . ASN A 1 100 ? -6.334 11.331 13.855 1.00 98.31 100 ASN A C 1
ATOM 783 O O . ASN A 1 100 ? -6.962 11.082 14.880 1.00 98.31 100 ASN A O 1
ATOM 787 N N . SER A 1 101 ? -5.774 12.529 13.645 1.00 98.19 101 SER A N 1
ATOM 788 C CA . SER A 1 101 ? -5.869 13.620 14.627 1.00 98.19 101 SER A CA 1
ATOM 789 C C . SER A 1 101 ? -7.283 14.198 14.748 1.00 98.19 101 SER A C 1
ATOM 791 O O . SER A 1 101 ? -7.659 14.648 15.829 1.00 98.19 101 SER A O 1
ATOM 793 N N . LEU A 1 102 ? -8.082 14.142 13.675 1.00 97.62 102 LEU A N 1
ATOM 794 C CA . LEU A 1 102 ? -9.493 14.541 13.707 1.00 97.62 102 LEU A CA 1
ATOM 795 C C . LEU A 1 102 ? -10.373 13.543 14.468 1.00 97.62 102 LEU A C 1
ATOM 797 O O . LEU A 1 102 ? -11.230 13.945 15.251 1.00 97.62 102 LEU A O 1
ATOM 801 N N . ASP A 1 103 ? -10.195 12.247 14.207 1.00 97.75 103 ASP A N 1
ATOM 802 C CA . ASP A 1 103 ? -10.911 11.178 14.905 1.00 97.75 103 ASP A CA 1
ATOM 803 C C . ASP A 1 103 ? -10.082 9.879 14.856 1.00 97.75 103 ASP A C 1
ATOM 805 O O . ASP A 1 103 ? -10.033 9.229 13.804 1.00 97.75 103 ASP A O 1
ATOM 809 N N . PRO A 1 104 ? -9.440 9.476 15.968 1.00 98.06 104 PRO A N 1
ATOM 810 C CA . PRO A 1 104 ? -8.592 8.286 16.026 1.00 98.06 104 PRO A CA 1
ATOM 811 C C . PRO A 1 104 ? -9.380 6.972 16.124 1.00 98.06 104 PRO A C 1
ATOM 813 O O . PRO A 1 104 ? -8.775 5.908 16.157 1.00 98.06 104 PRO A O 1
ATOM 816 N N . LYS A 1 105 ? -10.716 7.006 16.221 1.00 98.12 105 LYS A N 1
ATOM 817 C CA . LYS A 1 105 ? -11.557 5.797 16.308 1.00 98.12 105 LYS A CA 1
ATOM 818 C C . LYS A 1 105 ? -12.229 5.465 14.984 1.00 98.12 105 LYS A C 1
ATOM 820 O O . LYS A 1 105 ? -12.587 4.313 14.744 1.00 98.12 105 LYS A O 1
ATOM 825 N N . LYS A 1 106 ? -12.447 6.472 14.139 1.00 98.06 106 LYS A N 1
ATOM 826 C CA . LYS A 1 106 ? -13.157 6.297 12.875 1.00 98.06 106 LYS A CA 1
ATOM 827 C C . LYS A 1 106 ? -12.229 5.711 11.800 1.00 98.06 106 LYS A C 1
ATOM 829 O O . LYS A 1 106 ? -11.144 6.261 11.597 1.00 98.06 106 LYS A O 1
ATOM 834 N N . PRO A 1 107 ? -12.654 4.666 11.065 1.00 98.38 107 PRO A N 1
ATOM 835 C CA . PRO A 1 107 ? -11.837 4.086 10.005 1.00 98.38 107 PRO A CA 1
ATOM 836 C C . PRO A 1 107 ? -11.441 5.084 8.913 1.00 98.38 107 PRO A C 1
ATOM 838 O O . PRO A 1 107 ? -12.128 6.091 8.694 1.00 98.38 107 PRO A O 1
ATOM 841 N N . ILE A 1 108 ? -10.330 4.795 8.244 1.00 98.75 108 ILE A N 1
ATOM 842 C CA . ILE A 1 108 ? -9.841 5.503 7.056 1.00 98.75 108 ILE A CA 1
ATOM 843 C C . ILE A 1 108 ? -9.804 4.500 5.905 1.00 98.75 108 ILE A C 1
ATOM 845 O O . ILE A 1 108 ? -9.266 3.412 6.075 1.00 98.75 108 ILE A O 1
ATOM 849 N N . ASP A 1 109 ? -10.344 4.864 4.744 1.00 98.62 109 ASP A N 1
ATOM 850 C CA . ASP A 1 109 ? -10.251 4.040 3.538 1.00 98.62 109 ASP A CA 1
ATOM 851 C C . ASP A 1 109 ? -9.093 4.534 2.661 1.00 98.62 109 ASP A C 1
ATOM 853 O O . ASP A 1 109 ? -9.145 5.637 2.110 1.00 98.62 109 ASP A O 1
ATOM 857 N N . LEU A 1 110 ? -8.052 3.716 2.523 1.00 98.62 110 LEU A N 1
ATOM 858 C CA . LEU A 1 110 ? -6.932 3.939 1.615 1.00 98.62 110 LEU A CA 1
ATOM 859 C C . LEU A 1 110 ? -7.156 3.152 0.319 1.00 98.62 110 LEU A C 1
ATOM 861 O O . LEU A 1 110 ? -7.050 1.927 0.306 1.00 98.62 110 LEU A O 1
ATOM 865 N N . TYR A 1 111 ? -7.446 3.855 -0.772 1.00 98.12 111 TYR A N 1
ATOM 866 C CA . TYR A 1 111 ? -7.588 3.273 -2.106 1.00 98.12 111 TYR A CA 1
ATOM 867 C C . TYR A 1 111 ? -6.241 3.252 -2.816 1.00 98.12 111 TYR A C 1
ATOM 869 O O . TYR A 1 111 ? -5.557 4.271 -2.875 1.00 98.12 111 TYR A O 1
ATOM 877 N N . ILE A 1 112 ? -5.872 2.099 -3.363 1.00 98.62 112 ILE A N 1
ATOM 878 C CA . ILE A 1 112 ? -4.556 1.819 -3.927 1.00 98.62 112 ILE A CA 1
ATOM 879 C C . ILE A 1 112 ? -4.740 1.333 -5.365 1.00 98.62 112 ILE A C 1
ATOM 881 O O . ILE A 1 112 ? -5.415 0.332 -5.608 1.00 98.62 112 ILE A O 1
ATOM 885 N N . SER A 1 113 ? -4.131 2.060 -6.299 1.00 97.69 113 SER A N 1
ATOM 886 C CA . SER A 1 113 ? -4.061 1.720 -7.722 1.00 97.69 113 SER A CA 1
ATOM 887 C C . SER A 1 113 ? -2.727 2.217 -8.266 1.00 97.69 113 SER A C 1
ATOM 889 O O . SER A 1 113 ? -2.627 3.353 -8.715 1.00 97.69 113 SER A O 1
ATOM 891 N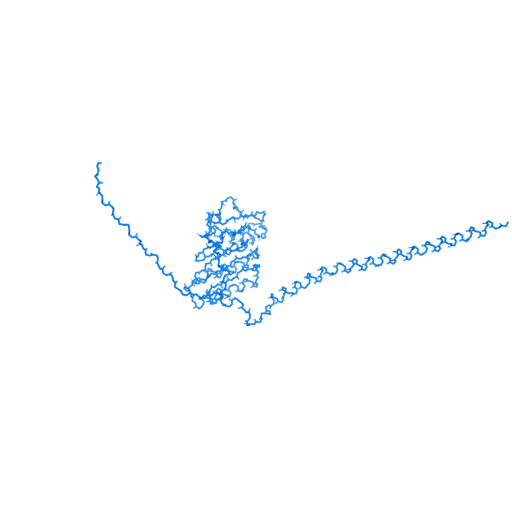 N . THR A 1 114 ? -1.677 1.410 -8.173 1.00 97.62 114 THR A N 1
ATOM 892 C CA . THR A 1 114 ? -0.302 1.848 -8.451 1.00 97.62 114 THR A CA 1
ATOM 893 C C . THR A 1 114 ? 0.531 0.719 -9.045 1.00 97.62 114 THR A C 1
ATOM 895 O O . THR A 1 114 ? 0.313 -0.455 -8.730 1.00 97.62 114 THR A O 1
ATOM 898 N N . GLN A 1 115 ? 1.515 1.088 -9.871 1.00 96.06 115 GLN A N 1
ATOM 899 C CA . GLN A 1 115 ? 2.547 0.175 -10.371 1.00 96.06 115 GLN A CA 1
ATOM 900 C C . GLN A 1 115 ? 3.583 -0.183 -9.291 1.00 96.06 115 GLN A C 1
ATOM 902 O O . GLN A 1 115 ? 4.389 -1.091 -9.475 1.00 96.06 115 GLN A O 1
ATOM 907 N N . GLY A 1 116 ? 3.548 0.502 -8.145 1.00 94.81 116 GLY A N 1
ATOM 908 C CA . GLY A 1 116 ? 4.505 0.331 -7.062 1.00 94.81 116 GLY A CA 1
ATOM 909 C C . GLY A 1 116 ? 5.564 1.425 -7.082 1.00 94.81 116 GLY A C 1
ATOM 910 O O . GLY A 1 116 ? 5.262 2.579 -7.369 1.00 94.81 116 GLY A O 1
ATOM 911 N N . GLY A 1 117 ? 6.792 1.098 -6.687 1.00 93.25 117 GLY A N 1
ATOM 912 C CA . GLY A 1 117 ? 7.881 2.065 -6.589 1.00 93.25 117 GLY A CA 1
ATOM 913 C C . GLY A 1 117 ? 8.884 1.695 -5.504 1.00 93.25 117 GLY A C 1
ATOM 914 O O . GLY A 1 117 ? 9.147 0.523 -5.246 1.00 93.25 117 GLY A O 1
ATOM 915 N N . TRP A 1 118 ? 9.443 2.707 -4.853 1.00 91.69 118 TRP A N 1
ATOM 916 C CA . TRP A 1 118 ? 10.500 2.551 -3.861 1.00 91.69 118 TRP A CA 1
ATOM 917 C C . TRP A 1 118 ? 9.996 1.889 -2.576 1.00 91.69 118 TRP A C 1
ATOM 919 O O . TRP A 1 118 ? 9.171 2.451 -1.851 1.00 91.69 118 TRP A O 1
ATOM 929 N N . THR A 1 119 ? 10.579 0.740 -2.240 1.00 91.69 119 THR A N 1
ATOM 930 C CA . THR A 1 119 ? 10.214 -0.055 -1.061 1.00 91.69 119 THR A CA 1
ATOM 931 C C . THR A 1 119 ? 10.329 0.725 0.253 1.00 91.69 119 THR A C 1
ATOM 933 O O . THR A 1 119 ? 9.432 0.644 1.087 1.00 91.69 119 THR A O 1
ATOM 936 N N . ASP A 1 120 ? 11.364 1.547 0.448 1.00 92.94 120 ASP A N 1
ATOM 937 C CA . ASP A 1 120 ? 11.498 2.359 1.674 1.00 92.94 120 ASP A CA 1
ATOM 938 C C . ASP A 1 120 ? 10.408 3.434 1.812 1.00 92.94 120 ASP A C 1
ATOM 940 O O . ASP A 1 120 ? 9.911 3.706 2.909 1.00 92.94 120 ASP A O 1
ATOM 944 N N . ASN A 1 121 ? 9.975 4.012 0.690 1.00 96.75 121 ASN A N 1
ATOM 945 C CA . ASN A 1 121 ? 8.848 4.942 0.675 1.00 96.75 121 ASN A CA 1
ATOM 946 C C . ASN A 1 121 ? 7.531 4.205 0.986 1.00 96.75 121 ASN A C 1
ATOM 948 O O . ASN A 1 121 ? 6.671 4.751 1.676 1.00 96.75 121 ASN A O 1
ATOM 952 N N . ALA A 1 122 ? 7.401 2.940 0.571 1.00 97.19 122 ALA A N 1
ATOM 953 C CA . ALA A 1 122 ? 6.293 2.080 0.981 1.00 97.19 122 ALA A CA 1
ATOM 954 C C . ALA A 1 122 ? 6.313 1.820 2.494 1.00 97.19 122 ALA A C 1
ATOM 956 O O . ALA A 1 122 ? 5.290 1.987 3.156 1.00 97.19 122 ALA A O 1
ATOM 957 N N . PHE A 1 123 ? 7.481 1.503 3.064 1.00 97.88 123 PHE A N 1
ATOM 958 C CA . PHE A 1 123 ? 7.635 1.322 4.510 1.00 97.88 123 PHE A CA 1
ATOM 959 C C . PHE A 1 123 ? 7.299 2.583 5.310 1.00 97.88 123 PHE A C 1
ATOM 961 O O . PHE A 1 123 ? 6.694 2.471 6.368 1.00 97.88 123 PHE A O 1
ATOM 968 N N . THR A 1 124 ? 7.562 3.779 4.778 1.00 98.56 124 THR A N 1
ATOM 969 C CA . THR A 1 124 ? 7.116 5.037 5.408 1.00 98.56 124 THR A CA 1
ATOM 970 C C . THR A 1 124 ? 5.587 5.091 5.561 1.00 98.56 124 THR A C 1
ATOM 972 O O . THR A 1 124 ? 5.067 5.487 6.609 1.00 98.56 124 THR A O 1
ATOM 975 N N . ILE A 1 125 ? 4.850 4.651 4.535 1.00 98.69 125 ILE A N 1
ATOM 976 C CA . ILE A 1 125 ? 3.384 4.569 4.578 1.00 98.69 125 ILE A CA 1
ATOM 977 C C . ILE A 1 125 ? 2.942 3.455 5.540 1.00 98.69 125 ILE A C 1
ATOM 979 O O . ILE A 1 125 ? 2.066 3.685 6.371 1.00 98.69 125 ILE A O 1
ATOM 983 N N . ILE A 1 126 ? 3.562 2.273 5.468 1.00 98.69 126 ILE A N 1
ATOM 984 C CA . ILE A 1 126 ? 3.254 1.113 6.324 1.00 98.69 126 ILE A CA 1
ATOM 985 C C . ILE A 1 126 ? 3.451 1.451 7.806 1.00 98.69 126 ILE A C 1
ATOM 987 O O . ILE A 1 126 ? 2.581 1.174 8.631 1.00 98.69 126 ILE A O 1
ATOM 991 N N . ASP A 1 127 ? 4.566 2.083 8.158 1.00 98.62 127 ASP A N 1
ATOM 992 C CA . ASP A 1 127 ? 4.853 2.477 9.535 1.00 98.62 127 ASP A CA 1
ATOM 993 C C . ASP A 1 127 ? 3.867 3.545 10.013 1.00 98.62 127 ASP A C 1
ATOM 995 O O . ASP A 1 127 ? 3.423 3.506 11.161 1.00 98.62 127 ASP A O 1
ATOM 999 N N . THR A 1 128 ? 3.427 4.438 9.123 1.00 98.81 128 THR A N 1
ATOM 1000 C CA . THR A 1 128 ? 2.344 5.377 9.433 1.00 98.81 128 THR A CA 1
ATOM 1001 C C . THR A 1 128 ? 1.031 4.646 9.7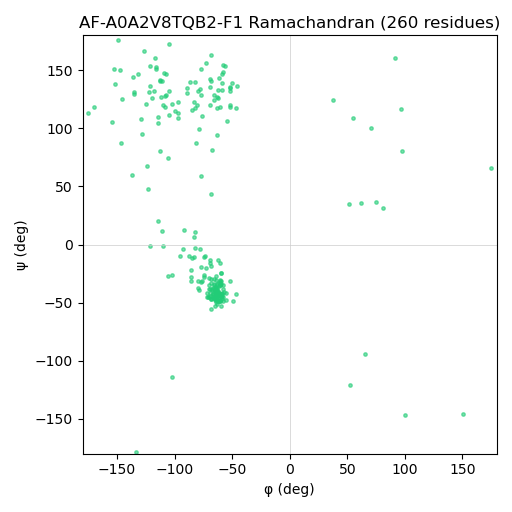15 1.00 98.81 128 THR A C 1
ATOM 1003 O O . THR A 1 128 ? 0.412 4.916 10.743 1.00 98.81 128 THR A O 1
ATOM 1006 N N . ILE A 1 129 ? 0.630 3.690 8.865 1.00 98.75 129 ILE A N 1
ATOM 1007 C CA . ILE A 1 129 ? -0.576 2.860 9.054 1.00 98.75 129 ILE A CA 1
ATOM 1008 C C . ILE A 1 129 ? -0.545 2.145 10.412 1.00 98.75 129 ILE A C 1
ATOM 1010 O O . ILE A 1 129 ? -1.557 2.104 11.109 1.00 98.75 129 ILE A O 1
ATOM 1014 N N . ARG A 1 130 ? 0.617 1.613 10.805 1.00 98.00 130 ARG A N 1
ATOM 1015 C CA . ARG A 1 130 ? 0.812 0.894 12.075 1.00 98.00 130 ARG A CA 1
ATOM 1016 C C . ARG A 1 130 ? 0.865 1.806 13.300 1.00 98.00 130 ARG A C 1
ATOM 1018 O O . ARG A 1 130 ? 0.551 1.355 14.398 1.00 98.00 130 ARG A O 1
ATOM 1025 N N . THR A 1 131 ? 1.295 3.055 13.132 1.00 98.12 131 THR A N 1
ATOM 1026 C CA . THR A 1 131 ? 1.496 3.999 14.245 1.00 98.12 131 THR A CA 1
ATOM 1027 C C . THR A 1 131 ? 0.213 4.734 14.628 1.00 98.12 131 THR A C 1
ATOM 1029 O O . THR A 1 131 ? 0.035 5.099 15.792 1.00 98.12 131 THR A O 1
ATOM 1032 N N . ILE A 1 132 ? -0.688 4.983 13.675 1.00 98.62 132 ILE A N 1
ATOM 1033 C CA . ILE A 1 132 ? -1.946 5.681 13.958 1.00 98.62 132 ILE A CA 1
ATOM 1034 C C . ILE A 1 132 ? -2.970 4.765 14.644 1.00 98.62 132 ILE A C 1
ATOM 1036 O O . ILE A 1 132 ? -2.982 3.555 14.446 1.00 98.62 132 ILE A O 1
ATOM 1040 N N . SER A 1 133 ? -3.856 5.349 15.456 1.00 98.56 133 SER A N 1
ATOM 1041 C CA . SER A 1 133 ? -4.909 4.603 16.162 1.00 98.56 133 SER A CA 1
ATOM 1042 C C . SER A 1 133 ? -6.112 4.285 15.277 1.00 98.56 133 SER A C 1
ATOM 1044 O O . SER A 1 133 ? -6.779 3.273 15.494 1.00 98.56 133 SER A O 1
ATOM 1046 N N . ALA A 1 134 ? -6.413 5.159 14.313 1.00 98.62 134 ALA A N 1
ATOM 1047 C CA . ALA A 1 134 ? -7.529 4.959 13.402 1.00 98.62 134 ALA A CA 1
ATOM 1048 C C . ALA A 1 134 ? -7.296 3.697 12.554 1.00 98.62 134 ALA A C 1
ATOM 1050 O O . ALA A 1 134 ? -6.253 3.602 11.904 1.00 98.62 134 ALA A O 1
ATOM 1051 N N . PRO A 1 135 ? -8.250 2.747 12.510 1.00 98.75 135 PRO A N 1
ATOM 1052 C CA . PRO A 1 135 ? -8.092 1.555 11.691 1.00 98.75 135 PRO A CA 1
ATOM 1053 C C . PRO A 1 135 ? -8.079 1.947 10.212 1.00 98.75 135 PRO A C 1
ATOM 1055 O O . PRO A 1 135 ? -8.967 2.662 9.736 1.00 98.75 135 PRO A O 1
ATOM 1058 N N . VAL A 1 136 ? -7.073 1.479 9.481 1.00 98.88 136 VAL A N 1
ATOM 1059 C CA . VAL A 1 136 ? -6.928 1.749 8.049 1.00 98.88 136 VAL A CA 1
ATOM 1060 C C . VAL A 1 136 ? -7.435 0.550 7.274 1.00 98.88 136 VAL A C 1
ATOM 1062 O O . VAL A 1 136 ? -6.855 -0.533 7.349 1.00 98.88 136 VAL A O 1
ATOM 1065 N N . ASN A 1 137 ? -8.510 0.754 6.522 1.00 98.81 137 ASN A N 1
ATOM 1066 C CA . ASN A 1 137 ? -8.937 -0.170 5.489 1.00 98.81 137 ASN A CA 1
ATOM 1067 C C . ASN A 1 137 ? -8.127 0.089 4.223 1.00 98.81 137 ASN A C 1
ATOM 1069 O O . ASN A 1 137 ? -7.922 1.245 3.852 1.00 98.81 137 ASN A O 1
ATOM 1073 N N . THR A 1 138 ? -7.730 -0.962 3.523 1.00 98.81 138 THR A N 1
ATOM 1074 C CA . THR A 1 138 ? -7.049 -0.844 2.232 1.00 98.81 138 THR A CA 1
ATOM 1075 C C . THR A 1 138 ? -7.941 -1.392 1.125 1.00 98.81 138 THR A C 1
ATOM 1077 O O . THR A 1 138 ? -8.651 -2.375 1.315 1.00 98.81 138 THR A O 1
ATOM 1080 N N . TRP A 1 139 ? -7.943 -0.725 -0.024 1.00 98.56 139 TRP A N 1
ATOM 1081 C CA . TRP A 1 139 ? -8.788 -1.054 -1.169 1.00 98.56 139 TRP A CA 1
ATOM 1082 C C . TRP A 1 139 ? -7.926 -1.159 -2.422 1.00 98.56 139 TRP A C 1
ATOM 1084 O O . TRP A 1 139 ? -7.469 -0.140 -2.934 1.00 98.56 139 TRP A O 1
ATOM 1094 N N . ALA A 1 140 ? -7.717 -2.370 -2.931 1.00 98.38 140 ALA A N 1
ATOM 1095 C CA . ALA A 1 140 ? -7.084 -2.588 -4.226 1.00 98.38 140 ALA A CA 1
ATOM 1096 C C . ALA A 1 140 ? -8.112 -2.385 -5.348 1.00 98.38 140 ALA A C 1
ATOM 1098 O O . ALA A 1 140 ? -9.124 -3.091 -5.404 1.00 98.38 140 ALA A O 1
ATOM 1099 N N . ILE A 1 141 ? -7.849 -1.435 -6.246 1.00 96.69 141 ILE A N 1
ATOM 1100 C CA . ILE A 1 141 ? -8.688 -1.171 -7.421 1.00 96.69 141 ILE A CA 1
ATOM 1101 C C . ILE A 1 141 ? -7.815 -1.064 -8.673 1.00 96.69 141 ILE A C 1
ATOM 1103 O O . ILE A 1 141 ? -6.688 -0.584 -8.595 1.00 96.69 141 ILE A O 1
ATOM 1107 N N . GLY A 1 142 ? -8.324 -1.492 -9.831 1.00 95.31 142 GLY A N 1
ATOM 1108 C CA . GLY A 1 142 ? -7.566 -1.459 -11.087 1.00 95.31 142 GLY A CA 1
ATOM 1109 C C . GLY A 1 142 ? -6.354 -2.398 -11.065 1.00 95.31 142 GLY A C 1
ATOM 1110 O O . GLY A 1 142 ? -6.494 -3.586 -11.345 1.00 95.31 142 GLY A O 1
ATOM 1111 N N . GLY A 1 143 ? -5.178 -1.876 -10.707 1.00 95.94 143 GLY A N 1
ATOM 1112 C CA . GLY A 1 143 ? -3.948 -2.653 -10.532 1.00 95.94 143 GLY A CA 1
ATOM 1113 C C . GLY A 1 143 ? -3.209 -2.260 -9.253 1.00 95.94 143 GLY A C 1
ATOM 1114 O O . GLY A 1 143 ? -3.007 -1.076 -8.991 1.00 95.94 143 GLY A O 1
ATOM 1115 N N . CYS A 1 144 ? -2.806 -3.246 -8.453 1.00 98.00 144 CYS A N 1
ATOM 1116 C CA . CYS A 1 144 ? -2.086 -3.029 -7.198 1.00 98.00 144 CYS A CA 1
ATOM 1117 C C . CYS A 1 144 ? -0.818 -3.884 -7.169 1.00 98.00 144 CYS A C 1
ATOM 1119 O O . CYS A 1 144 ? -0.855 -5.071 -6.839 1.00 98.00 144 CYS A O 1
ATOM 1121 N N . TYR A 1 145 ? 0.304 -3.286 -7.564 1.00 97.62 145 TYR A N 1
ATOM 1122 C CA . TYR A 1 145 ? 1.527 -4.024 -7.866 1.00 97.62 145 TYR A CA 1
ATOM 1123 C C . TYR A 1 145 ? 2.672 -3.664 -6.918 1.00 97.62 145 TYR A C 1
ATOM 1125 O O . TYR A 1 145 ? 2.757 -2.540 -6.417 1.00 97.62 145 TYR A O 1
ATOM 1133 N N . SER A 1 146 ? 3.574 -4.622 -6.689 1.00 96.00 146 SER A N 1
ATOM 1134 C CA . SER A 1 146 ? 4.850 -4.425 -5.996 1.00 96.00 146 SER A CA 1
ATOM 1135 C C . SER A 1 146 ? 4.676 -3.732 -4.630 1.00 96.00 146 SER A C 1
ATOM 1137 O O . SER A 1 146 ? 3.941 -4.219 -3.767 1.00 96.00 146 SER A O 1
ATOM 1139 N N . ALA A 1 147 ? 5.303 -2.569 -4.424 1.00 96.31 147 ALA A N 1
ATOM 1140 C CA . ALA A 1 147 ? 5.153 -1.738 -3.229 1.00 96.31 147 ALA A CA 1
ATOM 1141 C C . ALA A 1 147 ? 3.686 -1.412 -2.871 1.00 96.31 147 ALA A C 1
ATOM 1143 O O . ALA A 1 147 ? 3.359 -1.295 -1.691 1.00 96.31 147 ALA A O 1
ATOM 1144 N N . GLY A 1 148 ? 2.790 -1.298 -3.857 1.00 97.81 148 GLY A N 1
ATOM 1145 C CA . GLY A 1 148 ? 1.356 -1.115 -3.622 1.00 97.81 148 GLY A CA 1
ATOM 1146 C C . GLY A 1 148 ? 0.722 -2.324 -2.932 1.00 97.81 148 GLY A C 1
ATOM 1147 O O . GLY A 1 148 ? 0.009 -2.160 -1.941 1.00 97.81 148 GLY A O 1
ATOM 1148 N N . ALA A 1 149 ? 1.042 -3.537 -3.396 1.00 98.06 149 ALA A N 1
ATOM 1149 C CA . ALA A 1 149 ? 0.574 -4.783 -2.790 1.00 98.06 149 ALA A CA 1
ATOM 1150 C C . ALA A 1 149 ? 1.144 -4.969 -1.370 1.00 98.06 149 ALA A C 1
ATOM 1152 O O . ALA A 1 149 ? 0.432 -5.404 -0.461 1.00 98.06 149 ALA A O 1
ATOM 1153 N N . LEU A 1 150 ? 2.398 -4.554 -1.152 1.00 98.00 150 LEU A N 1
ATOM 1154 C CA . LEU A 1 150 ? 3.021 -4.536 0.173 1.00 98.00 150 LEU A CA 1
ATOM 1155 C C . LEU A 1 150 ? 2.288 -3.593 1.145 1.00 98.00 150 LEU A C 1
ATOM 1157 O O . LEU A 1 150 ? 2.101 -3.936 2.307 1.00 98.00 150 LEU A O 1
ATOM 1161 N N . ILE A 1 151 ? 1.845 -2.416 0.693 1.00 98.69 151 ILE A N 1
ATOM 1162 C CA . ILE A 1 151 ? 1.043 -1.502 1.524 1.00 98.69 151 ILE A CA 1
ATOM 1163 C C . ILE A 1 151 ? -0.342 -2.103 1.787 1.00 98.69 151 ILE A C 1
ATOM 1165 O O . ILE A 1 151 ? -0.786 -2.132 2.937 1.00 98.69 151 ILE A O 1
ATOM 1169 N N . LEU A 1 152 ? -1.008 -2.618 0.746 1.00 98.75 152 LEU A N 1
ATOM 1170 C CA . LEU A 1 152 ? -2.347 -3.214 0.815 1.00 98.75 152 LEU A CA 1
ATOM 1171 C C . LEU A 1 152 ? -2.458 -4.241 1.945 1.00 98.75 152 LEU A C 1
ATOM 1173 O O . LEU A 1 152 ? -3.395 -4.174 2.743 1.00 98.75 152 LEU A O 1
ATOM 1177 N N . VAL A 1 153 ? -1.494 -5.162 2.030 1.00 98.69 153 VAL A N 1
ATOM 1178 C CA . VAL A 1 153 ? -1.545 -6.282 2.976 1.00 98.69 153 VAL A CA 1
ATOM 1179 C C . VAL A 1 153 ? -1.388 -5.839 4.439 1.00 98.69 153 VAL A C 1
ATOM 1181 O O . VAL A 1 153 ? -1.742 -6.592 5.336 1.00 98.69 153 VAL A O 1
ATOM 1184 N N . THR A 1 154 ? -0.913 -4.614 4.698 1.00 98.56 154 THR A N 1
ATOM 1185 C CA . THR A 1 154 ? -0.614 -4.097 6.052 1.00 98.56 154 THR A CA 1
ATOM 1186 C C . THR A 1 154 ? -1.762 -3.346 6.728 1.00 98.56 154 THR A C 1
ATOM 1188 O O . THR A 1 154 ? -1.544 -2.675 7.739 1.00 98.56 154 THR A O 1
ATOM 1191 N N . ALA A 1 155 ? -2.976 -3.435 6.182 1.00 98.44 155 ALA A N 1
ATOM 1192 C CA . ALA A 1 155 ? -4.162 -2.824 6.774 1.00 98.44 155 ALA A CA 1
ATOM 1193 C C . ALA A 1 155 ? -4.312 -3.172 8.263 1.00 98.44 155 ALA A C 1
ATOM 1195 O O . ALA A 1 155 ? -4.147 -4.319 8.671 1.00 98.44 155 ALA A O 1
ATOM 1196 N N . THR A 1 156 ? -4.695 -2.182 9.068 1.00 98.56 156 THR A N 1
ATOM 1197 C CA . THR A 1 156 ? -5.077 -2.377 10.478 1.00 98.56 156 THR A CA 1
ATOM 1198 C C . THR A 1 156 ? -6.592 -2.520 10.659 1.00 98.56 156 THR A C 1
ATOM 1200 O O . THR A 1 156 ? -7.059 -2.857 11.746 1.00 98.56 156 THR A O 1
ATOM 1203 N N . GLY A 1 157 ? -7.366 -2.249 9.602 1.00 97.94 157 GLY A N 1
ATOM 1204 C CA . GLY A 1 157 ? -8.798 -2.515 9.486 1.00 97.94 157 GLY A CA 1
ATOM 1205 C C . GLY A 1 157 ? -9.070 -3.761 8.642 1.00 97.94 157 GLY A C 1
ATOM 1206 O O . GLY A 1 157 ? -8.749 -4.872 9.052 1.00 97.94 157 GLY A O 1
ATOM 1207 N N . ARG A 1 158 ? -9.698 -3.578 7.475 1.00 98.38 158 ARG A N 1
ATOM 1208 C CA . ARG A 1 158 ? -9.982 -4.645 6.498 1.00 98.38 158 ARG A CA 1
ATOM 1209 C C . ARG A 1 158 ? -9.356 -4.372 5.134 1.00 98.38 158 ARG A C 1
ATOM 1211 O O . ARG A 1 158 ? -9.182 -3.216 4.751 1.00 98.38 158 ARG A O 1
ATOM 1218 N N . ARG A 1 159 ? -9.077 -5.440 4.392 1.00 98.75 159 ARG A N 1
ATOM 1219 C CA . ARG A 1 159 ? -8.466 -5.416 3.060 1.00 98.75 159 ARG A CA 1
ATOM 1220 C C . ARG A 1 159 ? -9.492 -5.822 2.014 1.00 98.75 159 ARG A C 1
ATOM 1222 O O . ARG A 1 159 ? -10.011 -6.937 2.045 1.00 98.75 159 ARG A O 1
ATOM 1229 N N . TYR A 1 160 ? -9.757 -4.929 1.078 1.00 98.56 160 TYR A N 1
ATOM 1230 C CA . TYR A 1 160 ? -10.742 -5.108 0.021 1.00 98.56 160 TYR A CA 1
ATOM 1231 C C . TYR A 1 160 ? -10.073 -5.113 -1.349 1.00 98.56 160 TYR A C 1
ATOM 1233 O O . TYR A 1 160 ? -9.056 -4.451 -1.562 1.00 98.56 160 TYR A O 1
ATOM 1241 N N . ALA A 1 161 ? -10.693 -5.801 -2.299 1.00 98.06 161 ALA A N 1
ATOM 1242 C CA . ALA A 1 161 ? -10.337 -5.761 -3.712 1.00 98.06 161 ALA A CA 1
ATOM 1243 C C . ALA A 1 161 ? -11.588 -5.662 -4.582 1.00 98.06 161 ALA A C 1
ATOM 1245 O O . ALA A 1 161 ? -12.594 -6.294 -4.270 1.00 98.06 161 ALA A O 1
ATOM 1246 N N . THR A 1 162 ? -11.533 -4.931 -5.694 1.00 97.00 162 THR A N 1
ATOM 1247 C CA . THR A 1 162 ? -12.589 -5.013 -6.719 1.00 97.00 162 THR A CA 1
ATOM 1248 C C . THR A 1 162 ? -12.517 -6.324 -7.501 1.00 97.00 162 THR A C 1
ATOM 1250 O O . THR A 1 162 ? -11.449 -6.915 -7.621 1.00 97.00 162 THR A O 1
ATOM 1253 N N . GLU A 1 163 ? -13.632 -6.763 -8.084 1.00 94.50 163 GLU A N 1
ATOM 1254 C CA . GLU A 1 163 ? -13.740 -8.067 -8.768 1.00 94.50 163 GLU A CA 1
ATOM 1255 C C . GLU A 1 163 ? -12.785 -8.294 -9.956 1.00 94.50 163 GLU A C 1
ATOM 1257 O O . GLU A 1 163 ? -12.455 -9.444 -10.239 1.00 94.50 163 GLU A O 1
ATOM 1262 N N . ASP A 1 164 ? -12.308 -7.219 -10.592 1.00 94.44 164 ASP A N 1
ATOM 1263 C CA . ASP A 1 164 ? -11.394 -7.260 -11.744 1.00 94.44 164 ASP A CA 1
ATOM 1264 C C . ASP A 1 164 ? -9.975 -6.752 -11.414 1.00 94.44 164 ASP A C 1
ATOM 1266 O O . ASP A 1 164 ? -9.187 -6.489 -12.324 1.00 94.44 164 ASP A O 1
ATOM 1270 N N . VAL A 1 165 ? -9.628 -6.557 -10.131 1.00 96.81 165 VAL A N 1
ATOM 1271 C CA . VAL A 1 165 ? -8.281 -6.067 -9.789 1.00 96.81 165 VAL A CA 1
ATOM 1272 C C . VAL A 1 165 ? -7.224 -7.128 -10.087 1.00 96.81 165 VAL A C 1
ATOM 1274 O O . VAL A 1 165 ? -7.427 -8.314 -9.833 1.00 96.81 165 VAL A O 1
ATOM 1277 N N . ILE A 1 166 ? -6.064 -6.696 -10.567 1.00 97.69 166 ILE A N 1
ATOM 1278 C CA . ILE A 1 166 ? -4.876 -7.548 -10.645 1.00 97.69 166 ILE A CA 1
ATOM 1279 C C . ILE A 1 166 ? -3.925 -7.128 -9.528 1.00 97.69 166 ILE A C 1
ATOM 1281 O O . ILE A 1 166 ? -3.651 -5.937 -9.351 1.00 97.69 166 ILE A O 1
ATOM 1285 N N . LEU A 1 167 ? -3.418 -8.103 -8.773 1.00 98.38 167 LEU A N 1
ATOM 1286 C CA . LEU A 1 167 ? -2.327 -7.882 -7.830 1.00 98.38 167 LEU A CA 1
ATOM 1287 C C . LEU A 1 167 ? -1.051 -8.507 -8.380 1.00 98.38 167 LEU A C 1
ATOM 1289 O O . LEU A 1 167 ? -1.103 -9.540 -9.042 1.00 98.38 167 LEU A O 1
ATOM 1293 N N . MET A 1 168 ? 0.087 -7.890 -8.089 1.00 97.50 168 MET A N 1
ATOM 1294 C CA . MET A 1 168 ? 1.397 -8.426 -8.447 1.00 97.50 168 MET A CA 1
ATOM 1295 C C . MET A 1 168 ? 2.334 -8.292 -7.256 1.00 97.50 168 MET A C 1
ATOM 1297 O O . MET A 1 168 ? 2.442 -7.214 -6.667 1.00 97.50 168 MET A O 1
ATOM 1301 N N . ILE A 1 169 ? 2.991 -9.390 -6.903 1.00 96.62 169 ILE A N 1
ATOM 1302 C CA . ILE A 1 169 ? 3.944 -9.478 -5.803 1.00 96.62 169 ILE A CA 1
ATOM 1303 C C . ILE A 1 169 ? 5.290 -9.900 -6.384 1.00 96.62 169 ILE A C 1
ATOM 1305 O O . ILE A 1 169 ? 5.382 -10.926 -7.050 1.00 96.62 169 ILE A O 1
ATOM 1309 N N . HIS A 1 170 ? 6.324 -9.118 -6.098 1.00 92.88 170 HIS A N 1
ATOM 1310 C CA . HIS A 1 170 ? 7.716 -9.467 -6.358 1.00 92.88 170 HIS A CA 1
ATOM 1311 C C . HIS A 1 170 ? 8.611 -8.738 -5.355 1.00 92.88 170 HIS A C 1
ATOM 1313 O O . HIS A 1 170 ? 8.266 -7.640 -4.889 1.00 92.88 170 HIS A O 1
ATOM 1319 N N . ALA A 1 171 ? 9.756 -9.327 -5.020 1.00 84.06 171 ALA A N 1
ATOM 1320 C CA . ALA A 1 171 ? 10.810 -8.586 -4.346 1.00 84.06 171 ALA A CA 1
ATOM 1321 C C . ALA A 1 171 ? 11.519 -7.721 -5.398 1.00 84.06 171 ALA A C 1
ATOM 1323 O O . ALA A 1 171 ? 11.896 -8.213 -6.446 1.00 84.06 171 ALA A O 1
ATOM 1324 N N . ASN A 1 172 ? 11.681 -6.423 -5.157 1.00 76.75 172 ASN A N 1
ATOM 1325 C CA . ASN A 1 172 ? 12.563 -5.575 -5.966 1.00 76.75 172 ASN A CA 1
ATOM 1326 C C . ASN A 1 172 ? 13.561 -4.908 -5.032 1.00 76.75 172 ASN A C 1
ATOM 1328 O O . ASN A 1 172 ? 13.451 -3.725 -4.705 1.00 76.75 172 ASN A O 1
ATOM 1332 N N . LEU A 1 173 ? 14.436 -5.728 -4.464 1.00 75.62 173 LEU A N 1
ATOM 1333 C CA . LEU A 1 173 ? 15.407 -5.311 -3.462 1.00 75.62 173 LEU A CA 1
ATOM 1334 C C . LEU A 1 173 ? 16.793 -5.424 -4.078 1.00 75.62 173 LEU A C 1
ATOM 1336 O O . LEU A 1 173 ? 17.057 -6.384 -4.787 1.00 75.62 173 LEU A O 1
ATOM 1340 N N . ASP A 1 174 ? 17.709 -4.501 -3.805 1.00 66.75 174 ASP A N 1
ATOM 1341 C CA . ASP A 1 174 ? 19.091 -4.669 -4.269 1.00 66.75 174 ASP A CA 1
ATOM 1342 C C . ASP A 1 174 ? 19.631 -6.049 -3.837 1.00 66.75 174 ASP A C 1
ATOM 1344 O O . ASP A 1 174 ? 19.393 -6.483 -2.707 1.00 66.75 174 ASP A O 1
ATOM 1348 N N . SER A 1 175 ? 20.307 -6.774 -4.741 1.00 56.81 175 SER A N 1
ATOM 1349 C CA . SER A 1 175 ? 20.713 -8.165 -4.487 1.00 56.81 175 SER A CA 1
ATOM 1350 C C . SER A 1 175 ? 21.466 -8.317 -3.153 1.00 56.81 175 SER A C 1
ATOM 1352 O O . SER A 1 175 ? 22.430 -7.584 -2.910 1.00 56.81 175 SER A O 1
ATOM 1354 N N . PRO A 1 176 ? 21.108 -9.298 -2.302 1.00 57.16 176 PRO A N 1
ATOM 1355 C CA . PRO A 1 176 ? 21.832 -9.562 -1.062 1.00 57.16 176 PRO A CA 1
ATOM 1356 C C . PRO A 1 176 ? 23.273 -10.004 -1.336 1.00 57.16 176 PRO A C 1
ATOM 1358 O O . PRO A 1 176 ? 23.504 -11.065 -1.912 1.00 57.16 176 PRO A O 1
ATOM 1361 N N . THR A 1 177 ? 24.267 -9.232 -0.886 1.00 51.97 177 THR A N 1
ATOM 1362 C CA . THR A 1 177 ? 25.681 -9.642 -0.930 1.00 51.97 177 THR A CA 1
ATOM 1363 C C . THR A 1 177 ? 26.237 -9.806 0.484 1.00 51.97 177 THR A C 1
ATOM 1365 O O . THR A 1 177 ? 26.555 -8.822 1.144 1.00 51.97 177 THR A O 1
ATOM 1368 N N . GLY A 1 178 ? 26.405 -11.049 0.946 1.00 55.38 178 GLY A N 1
ATOM 1369 C CA . GLY A 1 178 ? 27.040 -11.381 2.233 1.00 55.38 178 GLY A CA 1
ATOM 1370 C C . GLY A 1 178 ? 26.077 -11.505 3.427 1.00 55.38 178 GLY A C 1
ATOM 1371 O O . GLY A 1 178 ? 24.960 -10.998 3.400 1.00 55.38 178 GLY A O 1
ATOM 1372 N N . ALA A 1 179 ? 26.533 -12.188 4.488 1.00 55.72 179 ALA A N 1
ATOM 1373 C CA . ALA A 1 179 ? 25.714 -12.633 5.631 1.00 55.72 179 ALA A CA 1
ATOM 1374 C C . ALA A 1 179 ? 25.169 -11.513 6.544 1.00 55.72 179 ALA A C 1
ATOM 1376 O O . ALA A 1 179 ? 24.225 -11.739 7.294 1.00 55.72 179 ALA A O 1
ATOM 1377 N N . HIS A 1 180 ? 25.757 -10.316 6.488 1.00 57.91 180 HIS A N 1
ATOM 1378 C CA . HIS A 1 180 ? 25.364 -9.148 7.283 1.00 57.91 180 HIS A CA 1
ATOM 1379 C C . HIS A 1 180 ? 25.359 -7.898 6.405 1.00 57.91 180 HIS A C 1
ATOM 1381 O O . HIS A 1 180 ? 26.121 -6.958 6.627 1.00 57.91 180 HIS A O 1
ATOM 1387 N N . SER A 1 181 ? 24.546 -7.920 5.355 1.00 68.56 181 SER A N 1
ATOM 1388 C CA . SER A 1 181 ? 24.420 -6.798 4.432 1.00 68.56 181 SER A CA 1
ATOM 1389 C C . SER A 1 181 ? 23.068 -6.114 4.611 1.00 68.56 181 SER A C 1
ATOM 1391 O O . SER A 1 181 ? 22.072 -6.748 4.944 1.00 68.56 181 SER A O 1
ATOM 1393 N N . TYR A 1 182 ? 23.014 -4.799 4.408 1.00 73.25 182 TYR A N 1
ATOM 1394 C CA . TYR A 1 182 ? 21.746 -4.065 4.365 1.00 73.25 182 TYR A CA 1
ATOM 1395 C C . TYR A 1 182 ? 20.682 -4.755 3.482 1.00 73.25 182 TYR A C 1
ATOM 1397 O O . TYR A 1 182 ? 19.551 -4.899 3.947 1.00 73.25 182 TYR A O 1
ATOM 1405 N N . PRO A 1 183 ? 21.014 -5.283 2.285 1.00 77.75 183 PRO A N 1
ATOM 1406 C CA . PRO A 1 183 ? 20.026 -6.011 1.494 1.00 77.75 183 PRO A CA 1
ATOM 1407 C C . PRO A 1 183 ? 19.495 -7.310 2.133 1.00 77.75 183 PRO A C 1
ATOM 1409 O O . PRO A 1 183 ? 18.332 -7.640 1.910 1.00 77.75 183 PRO A O 1
ATOM 1412 N N . SER A 1 184 ? 20.246 -8.011 2.998 1.00 80.19 184 SER A N 1
ATOM 1413 C CA . SER A 1 184 ? 19.681 -9.157 3.738 1.00 80.19 184 SER A CA 1
ATOM 1414 C C . SER A 1 184 ? 18.642 -8.721 4.779 1.00 80.19 184 SER A C 1
ATOM 1416 O O . SER A 1 184 ? 17.602 -9.361 4.910 1.00 80.19 184 SER A O 1
ATOM 1418 N N . LEU A 1 185 ? 18.877 -7.595 5.466 1.00 86.19 185 LEU A N 1
ATOM 1419 C CA . LEU A 1 185 ? 17.891 -6.986 6.373 1.00 86.19 185 LEU A CA 1
ATOM 1420 C C . LEU A 1 185 ? 16.664 -6.464 5.614 1.00 86.19 185 LEU A C 1
ATOM 1422 O O . LEU A 1 185 ? 15.540 -6.570 6.103 1.00 86.19 185 LEU A O 1
ATOM 1426 N N . ALA A 1 186 ? 16.864 -5.909 4.415 1.00 87.44 186 ALA A N 1
ATOM 1427 C CA . ALA A 1 186 ? 15.774 -5.442 3.567 1.00 87.44 186 ALA A CA 1
ATOM 1428 C C . ALA A 1 186 ? 14.855 -6.600 3.149 1.00 87.44 186 ALA A C 1
ATOM 1430 O O . ALA A 1 186 ? 13.633 -6.459 3.245 1.00 87.44 186 ALA A O 1
ATOM 1431 N N . LEU A 1 187 ? 15.432 -7.745 2.761 1.00 89.31 187 LEU A N 1
ATOM 1432 C CA . LEU A 1 187 ? 14.679 -8.951 2.413 1.00 89.31 187 LEU A CA 1
ATOM 1433 C C . LEU A 1 187 ? 13.926 -9.516 3.617 1.00 89.31 187 LEU A C 1
ATOM 1435 O O . LEU A 1 187 ? 12.728 -9.763 3.519 1.00 89.31 187 LEU A O 1
ATOM 1439 N N . GLU A 1 188 ? 14.586 -9.648 4.770 1.00 90.94 188 GLU A N 1
ATOM 1440 C CA . GLU A 1 188 ? 13.940 -10.118 6.000 1.00 90.94 188 GLU A CA 1
ATOM 1441 C C . GLU A 1 188 ? 12.749 -9.228 6.387 1.00 90.94 188 GLU A C 1
ATOM 1443 O O . GLU A 1 188 ? 11.660 -9.727 6.679 1.00 90.94 188 GLU A O 1
ATOM 1448 N N . ARG A 1 189 ? 12.925 -7.901 6.329 1.00 93.25 189 ARG A N 1
ATOM 1449 C CA . ARG A 1 189 ? 11.860 -6.930 6.607 1.00 93.25 189 ARG A CA 1
ATOM 1450 C C . ARG A 1 189 ? 10.703 -7.059 5.611 1.00 93.25 189 ARG A C 1
ATOM 1452 O O . ARG A 1 189 ? 9.546 -7.004 6.027 1.00 93.25 189 ARG A O 1
ATOM 1459 N N . TYR A 1 190 ? 11.000 -7.222 4.321 1.00 94.62 190 TYR A N 1
ATOM 1460 C CA . TYR A 1 190 ? 10.002 -7.381 3.260 1.00 94.62 190 TYR A CA 1
ATOM 1461 C C . TYR A 1 190 ? 9.201 -8.680 3.425 1.00 94.62 190 TYR A C 1
ATOM 1463 O O . TYR A 1 190 ? 7.975 -8.646 3.526 1.00 94.62 190 TYR A O 1
ATOM 1471 N N . GLU A 1 191 ? 9.876 -9.823 3.551 1.00 95.12 191 GLU A N 1
ATOM 1472 C CA . GLU A 1 191 ? 9.220 -11.116 3.767 1.00 95.12 191 GLU A CA 1
ATOM 1473 C C . GLU A 1 191 ? 8.459 -11.169 5.089 1.00 95.12 191 GLU A C 1
ATOM 1475 O O . GLU A 1 191 ? 7.410 -11.805 5.174 1.00 95.12 191 GLU A O 1
ATOM 1480 N N . GLY A 1 192 ? 8.963 -10.494 6.124 1.00 96.62 192 GLY A N 1
ATOM 1481 C CA . GLY A 1 192 ? 8.288 -10.379 7.410 1.00 96.62 192 GLY A CA 1
ATOM 1482 C C . GLY A 1 192 ? 6.903 -9.745 7.284 1.00 96.62 192 GLY A C 1
ATOM 1483 O O . GLY A 1 192 ? 5.979 -10.158 7.980 1.00 96.62 192 GLY A O 1
ATOM 1484 N N . VAL A 1 193 ? 6.707 -8.789 6.369 1.00 97.75 193 VAL A N 1
ATOM 1485 C CA . VAL A 1 193 ? 5.371 -8.242 6.090 1.00 97.75 193 VAL A CA 1
ATOM 1486 C C . VAL A 1 193 ? 4.457 -9.329 5.529 1.00 97.75 193 VAL A C 1
ATOM 1488 O O . VAL A 1 193 ? 3.375 -9.542 6.072 1.00 97.75 193 VAL A O 1
ATOM 1491 N N . TRP A 1 194 ? 4.891 -10.054 4.502 1.00 97.94 194 TRP A N 1
ATOM 1492 C CA . TRP A 1 194 ? 4.065 -11.086 3.878 1.00 97.94 194 TRP A CA 1
ATOM 1493 C C . TRP A 1 194 ? 3.754 -12.244 4.829 1.00 97.94 194 TRP A C 1
ATOM 1495 O O . TRP A 1 194 ? 2.586 -12.591 4.998 1.00 97.94 194 TRP A O 1
ATOM 1505 N N . LYS A 1 195 ? 4.756 -12.769 5.541 1.00 97.75 195 LYS A N 1
ATOM 1506 C CA . LYS A 1 195 ? 4.588 -13.864 6.514 1.00 97.75 195 LYS A CA 1
ATOM 1507 C C . LYS A 1 195 ? 3.626 -13.510 7.652 1.00 97.75 195 LYS A C 1
ATOM 1509 O O . LYS A 1 195 ? 2.916 -14.383 8.136 1.00 97.75 195 LYS A O 1
ATOM 1514 N N . ASN A 1 196 ? 3.590 -12.244 8.072 1.00 97.69 196 ASN A N 1
ATOM 1515 C CA . ASN A 1 196 ? 2.736 -11.803 9.177 1.00 97.69 196 ASN A CA 1
ATOM 1516 C C . ASN A 1 196 ? 1.307 -11.448 8.754 1.00 97.69 196 ASN A C 1
ATOM 1518 O O . ASN A 1 196 ? 0.423 -11.417 9.605 1.00 97.69 196 ASN A O 1
ATOM 1522 N N . ASN A 1 197 ? 1.083 -11.129 7.477 1.00 98.12 197 ASN A N 1
ATOM 1523 C CA . ASN A 1 197 ? -0.194 -10.577 7.021 1.00 98.12 197 ASN A CA 1
ATOM 1524 C C . ASN A 1 197 ? -0.871 -11.423 5.934 1.00 98.12 197 ASN A C 1
ATOM 1526 O O . ASN A 1 197 ? -1.949 -11.068 5.482 1.00 98.12 197 ASN A O 1
ATOM 1530 N N . SER A 1 198 ? -0.276 -12.529 5.490 1.00 97.88 198 SER A N 1
ATOM 1531 C CA . SER A 1 198 ? -0.835 -13.370 4.427 1.00 97.88 198 SER A CA 1
ATOM 1532 C C . SER A 1 198 ? -0.447 -14.837 4.603 1.00 97.88 198 SER A C 1
ATOM 1534 O O . SER A 1 198 ? 0.300 -15.203 5.507 1.00 97.88 198 SER A O 1
ATOM 1536 N N . SER A 1 199 ? -0.970 -15.693 3.735 1.00 97.75 199 SER A N 1
ATOM 1537 C CA . SER A 1 199 ? -0.668 -17.123 3.644 1.00 97.75 199 SER A CA 1
ATOM 1538 C C . SER A 1 199 ? -0.173 -17.474 2.243 1.00 97.75 199 SER A C 1
ATOM 1540 O O . SER A 1 199 ? -0.650 -18.422 1.623 1.00 97.75 199 SER A O 1
ATOM 1542 N N . LEU A 1 200 ? 0.774 -16.679 1.732 1.00 97.38 200 LEU A N 1
ATOM 1543 C CA . LEU A 1 200 ? 1.424 -16.963 0.452 1.00 97.38 200 LEU A CA 1
ATOM 1544 C C . LEU A 1 200 ? 2.094 -18.351 0.471 1.00 97.38 200 LEU A C 1
ATOM 1546 O O . LEU A 1 200 ? 2.589 -18.772 1.525 1.00 97.38 200 LEU A O 1
ATOM 1550 N N . PRO A 1 201 ? 2.163 -19.046 -0.680 1.00 96.62 201 PRO A N 1
ATOM 1551 C CA . PRO A 1 201 ? 2.817 -20.344 -0.780 1.00 96.62 201 PRO A CA 1
ATOM 1552 C C . PRO A 1 201 ? 4.241 -20.323 -0.220 1.00 96.62 201 PRO A C 1
ATOM 1554 O O . PRO A 1 201 ? 5.042 -19.448 -0.543 1.00 96.62 201 PRO A O 1
ATOM 1557 N N . SER A 1 202 ? 4.599 -21.334 0.577 1.00 94.56 202 SER A N 1
ATOM 1558 C CA . SER A 1 202 ? 5.950 -21.435 1.146 1.00 94.56 202 SER A CA 1
ATOM 1559 C C . SER A 1 202 ? 7.041 -21.520 0.074 1.00 94.56 202 SER A C 1
ATOM 1561 O O . SER A 1 202 ? 8.179 -21.153 0.337 1.00 94.56 202 SER A O 1
ATOM 1563 N N . SER A 1 203 ? 6.694 -21.997 -1.127 1.00 94.25 203 SER A N 1
ATOM 1564 C CA . SER A 1 203 ? 7.590 -22.086 -2.282 1.00 94.25 203 SER A CA 1
ATOM 1565 C C . SER A 1 203 ? 7.985 -20.733 -2.873 1.00 94.25 203 SER A C 1
ATOM 1567 O O . SER A 1 203 ? 8.907 -20.703 -3.671 1.00 94.25 203 SER A O 1
ATOM 1569 N N . TRP A 1 204 ? 7.306 -19.640 -2.511 1.00 94.31 204 TRP A N 1
ATOM 1570 C CA . TRP A 1 204 ? 7.684 -18.282 -2.928 1.00 94.31 204 TRP A CA 1
ATOM 1571 C C . TRP A 1 204 ? 8.787 -17.683 -2.046 1.00 94.31 204 TRP A C 1
ATOM 1573 O O . TRP A 1 204 ? 9.217 -16.558 -2.275 1.00 94.31 204 TRP A O 1
ATOM 1583 N N . TYR A 1 205 ? 9.216 -18.403 -1.003 1.00 92.56 205 TYR A N 1
ATOM 1584 C CA . TYR A 1 205 ? 10.270 -17.967 -0.095 1.00 92.56 205 TYR A CA 1
ATOM 1585 C C . TYR A 1 205 ? 11.542 -18.827 -0.262 1.00 92.56 205 TYR A C 1
ATOM 1587 O O . TYR A 1 205 ? 11.434 -20.054 -0.353 1.00 92.56 205 TYR A O 1
ATOM 1595 N N . PRO A 1 206 ? 12.749 -18.230 -0.197 1.00 90.75 206 PRO A N 1
ATOM 1596 C CA . PRO A 1 206 ? 12.986 -16.792 -0.110 1.00 90.75 206 PRO A CA 1
ATOM 1597 C C . PRO A 1 206 ? 12.590 -16.080 -1.410 1.00 90.75 206 PRO A C 1
ATOM 1599 O O . PRO A 1 206 ? 12.822 -16.607 -2.494 1.00 90.75 206 PRO A O 1
ATOM 1602 N N . MET A 1 207 ? 11.999 -14.894 -1.293 1.00 90.12 207 MET A N 1
ATOM 1603 C CA . MET A 1 207 ? 11.576 -14.119 -2.459 1.00 90.12 207 MET A CA 1
ATOM 1604 C C . MET A 1 207 ? 12.807 -13.607 -3.213 1.00 90.12 207 MET A C 1
ATOM 1606 O O . MET A 1 207 ? 13.758 -13.108 -2.605 1.00 90.12 207 MET A O 1
ATOM 1610 N N . THR A 1 208 ? 12.789 -13.721 -4.541 1.00 84.31 208 THR A N 1
ATOM 1611 C CA . THR A 1 208 ? 13.888 -13.290 -5.418 1.00 84.31 208 THR A CA 1
ATOM 1612 C C . THR A 1 208 ? 13.436 -12.172 -6.356 1.00 84.31 208 THR A C 1
ATOM 1614 O O . THR A 1 208 ? 12.240 -11.974 -6.557 1.00 84.31 208 THR A O 1
ATOM 1617 N N . ASN A 1 209 ? 14.386 -11.412 -6.911 1.00 79.62 209 ASN A N 1
ATOM 1618 C CA . ASN A 1 209 ? 14.050 -10.262 -7.758 1.00 79.62 209 ASN A CA 1
ATOM 1619 C C . ASN A 1 209 ? 13.498 -10.625 -9.137 1.00 79.62 209 ASN A C 1
ATOM 1621 O O . ASN A 1 209 ? 12.872 -9.787 -9.781 1.00 79.62 209 ASN A O 1
ATOM 1625 N N . ASP A 1 210 ? 13.752 -11.850 -9.588 1.00 79.81 210 ASP A N 1
ATOM 1626 C CA . ASP A 1 210 ? 13.446 -12.289 -10.948 1.00 79.81 210 ASP A CA 1
ATOM 1627 C C . ASP A 1 210 ? 12.057 -12.948 -11.048 1.00 79.81 210 ASP A C 1
ATOM 1629 O O . ASP A 1 210 ? 11.621 -13.316 -12.139 1.00 79.81 210 ASP A O 1
ATOM 1633 N N . GLU A 1 211 ? 11.361 -13.116 -9.919 1.00 88.56 211 GLU A N 1
ATOM 1634 C CA . GLU A 1 211 ? 10.074 -13.802 -9.840 1.00 88.56 211 GLU A CA 1
ATOM 1635 C C . GLU A 1 211 ? 8.928 -12.821 -9.583 1.00 88.56 211 GLU A C 1
ATOM 1637 O O . GLU A 1 211 ? 8.855 -12.164 -8.544 1.00 88.56 211 GLU A O 1
ATOM 1642 N N . GLU A 1 212 ? 7.994 -12.766 -10.532 1.00 95.00 212 GLU A N 1
ATOM 1643 C CA . GLU A 1 212 ? 6.752 -12.007 -10.418 1.00 95.00 212 GLU A CA 1
ATOM 1644 C C . GLU A 1 212 ? 5.568 -12.955 -10.237 1.00 95.00 212 GLU A C 1
ATOM 1646 O O . GLU A 1 212 ? 5.350 -13.886 -11.019 1.00 95.00 212 GLU A O 1
ATOM 1651 N N . HIS A 1 213 ? 4.757 -12.691 -9.217 1.00 96.50 213 HIS A N 1
ATOM 1652 C CA . HIS A 1 213 ? 3.551 -13.452 -8.945 1.00 96.50 213 HIS A CA 1
ATOM 1653 C C . HIS A 1 213 ? 2.315 -12.582 -9.118 1.00 96.50 213 HIS A C 1
ATOM 1655 O O . HIS A 1 213 ? 2.032 -11.703 -8.303 1.00 96.50 213 HIS A O 1
ATOM 1661 N N . TYR A 1 214 ? 1.556 -12.858 -10.174 1.00 97.81 214 TYR A N 1
ATOM 1662 C CA . TYR A 1 214 ? 0.272 -12.220 -10.424 1.00 97.81 214 TYR A CA 1
ATOM 1663 C C . TYR A 1 214 ? -0.851 -13.008 -9.758 1.00 97.81 214 TYR A C 1
ATOM 1665 O O . TYR A 1 214 ? -0.901 -14.231 -9.866 1.00 97.81 214 TYR A O 1
ATOM 1673 N N . LEU A 1 215 ? -1.755 -12.297 -9.091 1.00 98.19 215 LEU A N 1
ATOM 1674 C CA . LEU A 1 215 ? -2.902 -12.868 -8.401 1.00 98.19 215 LEU A CA 1
ATOM 1675 C C . LEU A 1 215 ? -4.193 -12.264 -8.941 1.00 98.19 215 LEU A C 1
ATOM 1677 O O . LEU A 1 215 ? -4.351 -11.040 -9.005 1.00 98.19 215 LEU A O 1
ATOM 1681 N N . SER A 1 216 ? -5.146 -13.136 -9.255 1.00 98.12 216 SER A N 1
ATOM 1682 C CA . SER A 1 216 ? -6.552 -12.758 -9.356 1.00 98.12 216 SER A CA 1
ATOM 1683 C C . SER A 1 216 ? -7.116 -12.397 -7.973 1.00 98.12 216 SER A C 1
ATOM 1685 O O . SER A 1 216 ? -6.568 -12.815 -6.946 1.00 98.12 216 SER A O 1
ATOM 1687 N N . PRO A 1 217 ? -8.267 -11.706 -7.891 1.00 97.88 217 PRO A N 1
ATOM 1688 C CA . PRO A 1 217 ? -8.885 -11.391 -6.601 1.00 97.88 217 PRO A CA 1
ATOM 1689 C C . PRO A 1 217 ? -9.248 -12.644 -5.798 1.00 97.88 217 PRO A C 1
ATOM 1691 O O . PRO A 1 217 ? -9.195 -12.635 -4.572 1.00 97.88 217 PRO A O 1
ATOM 1694 N N . LYS A 1 218 ? -9.575 -13.748 -6.483 1.00 98.31 218 LYS A N 1
ATOM 1695 C CA . LYS A 1 218 ? -9.877 -15.036 -5.846 1.00 98.31 218 LYS A CA 1
ATOM 1696 C C . LYS A 1 218 ? -8.646 -15.649 -5.190 1.00 98.31 218 LYS A C 1
ATOM 1698 O O . LYS A 1 218 ? -8.733 -16.061 -4.040 1.00 98.31 218 LYS A O 1
ATOM 1703 N N . GLU A 1 219 ? -7.514 -15.667 -5.888 1.00 98.31 219 GLU A N 1
ATOM 1704 C CA . GLU A 1 219 ? -6.255 -16.168 -5.324 1.00 98.31 219 GLU A CA 1
ATOM 1705 C C . GLU A 1 219 ? -5.750 -15.250 -4.207 1.00 98.31 219 GLU A C 1
ATOM 1707 O O . GLU A 1 219 ? -5.286 -15.723 -3.177 1.00 98.31 219 GLU A O 1
ATOM 1712 N N . ALA A 1 220 ? -5.903 -13.930 -4.354 1.00 98.44 220 ALA A N 1
ATOM 1713 C CA . ALA A 1 220 ? -5.572 -12.984 -3.292 1.00 98.44 220 ALA A CA 1
ATOM 1714 C C . ALA A 1 220 ? -6.413 -13.213 -2.025 1.00 98.44 220 ALA A C 1
ATOM 1716 O O . ALA A 1 220 ? -5.902 -13.058 -0.915 1.00 98.44 220 ALA A O 1
ATOM 1717 N N . LEU A 1 221 ? -7.686 -13.594 -2.173 1.00 98.38 221 LEU A N 1
ATOM 1718 C CA . LEU A 1 221 ? -8.542 -13.975 -1.051 1.00 98.38 221 LEU A CA 1
ATOM 1719 C C . LEU A 1 221 ? -8.098 -15.309 -0.430 1.00 98.38 221 LEU A C 1
ATOM 1721 O O . LEU A 1 221 ? -8.005 -15.411 0.791 1.00 98.38 221 LEU A O 1
ATOM 1725 N N . GLU A 1 222 ? -7.792 -16.308 -1.261 1.00 98.44 222 GLU A N 1
ATOM 1726 C CA . GLU A 1 222 ? -7.308 -17.628 -0.832 1.00 98.44 222 GLU A CA 1
ATOM 1727 C C . GLU A 1 222 ? -5.996 -17.533 -0.045 1.00 98.44 222 GLU A C 1
ATOM 1729 O O . GLU A 1 222 ? -5.870 -18.121 1.027 1.00 98.44 222 GLU A O 1
ATOM 1734 N N . TYR A 1 223 ? -5.044 -16.731 -0.521 1.00 98.50 223 TYR A N 1
ATOM 1735 C CA . TYR A 1 223 ? -3.769 -16.503 0.156 1.00 98.50 223 TYR A CA 1
ATOM 1736 C C . TYR A 1 223 ? -3.844 -15.451 1.264 1.00 98.50 223 TYR A C 1
ATOM 1738 O O . TYR A 1 223 ? -2.805 -15.018 1.765 1.00 98.50 223 TYR A O 1
ATOM 1746 N N . HIS A 1 224 ? -5.042 -15.012 1.657 1.00 98.38 224 HIS A N 1
ATOM 1747 C CA . HIS A 1 224 ? -5.242 -14.001 2.694 1.00 98.38 224 HIS A CA 1
ATOM 1748 C C . HIS A 1 224 ? -4.422 -12.721 2.464 1.00 98.38 224 HIS A C 1
ATOM 1750 O O . HIS A 1 224 ? -3.957 -12.111 3.424 1.00 98.38 224 HIS A O 1
ATOM 1756 N N . VAL A 1 225 ? -4.224 -12.314 1.207 1.00 98.56 225 VAL A N 1
ATOM 1757 C CA . VAL A 1 225 ? -3.686 -10.992 0.837 1.00 98.56 225 VAL A CA 1
ATOM 1758 C C . VAL A 1 225 ? -4.771 -9.922 0.991 1.00 98.56 225 VAL A C 1
ATOM 1760 O O . VAL A 1 225 ? -4.479 -8.780 1.347 1.00 98.56 225 VAL A O 1
ATOM 1763 N N . ILE A 1 226 ? -6.028 -10.314 0.776 1.00 98.75 226 ILE A N 1
ATOM 1764 C CA . ILE A 1 226 ? -7.233 -9.523 1.037 1.00 98.75 226 ILE A CA 1
ATOM 1765 C C . ILE A 1 226 ? -8.216 -10.310 1.913 1.00 98.75 226 ILE A C 1
ATOM 1767 O O . ILE A 1 226 ? -8.081 -11.523 2.070 1.00 98.75 226 ILE A O 1
ATOM 1771 N N . ASP A 1 227 ? -9.222 -9.621 2.449 1.00 98.69 227 ASP A N 1
ATOM 1772 C CA . ASP A 1 227 ? -10.275 -10.209 3.285 1.00 98.69 227 ASP A CA 1
ATOM 1773 C C . ASP A 1 227 ? -11.616 -10.325 2.547 1.00 98.69 227 ASP A C 1
ATOM 1775 O O . ASP A 1 227 ? -12.435 -11.180 2.883 1.00 98.69 227 ASP A O 1
ATOM 1779 N N . GLU A 1 228 ? -11.866 -9.465 1.555 1.00 98.25 228 GLU A N 1
ATOM 1780 C CA . GLU A 1 228 ? -13.149 -9.410 0.853 1.00 98.25 228 GLU A CA 1
ATOM 1781 C C . GLU A 1 228 ? -13.005 -8.908 -0.592 1.00 98.25 228 GLU A C 1
ATOM 1783 O O . GLU A 1 228 ? -12.291 -7.941 -0.871 1.00 98.25 228 GLU A O 1
ATOM 1788 N N . ILE A 1 229 ? -13.726 -9.555 -1.512 1.00 98.00 229 ILE A N 1
ATOM 1789 C CA . ILE A 1 229 ? -13.878 -9.102 -2.898 1.00 98.00 229 ILE A CA 1
ATOM 1790 C C . ILE A 1 229 ? -15.193 -8.329 -2.999 1.00 98.00 229 ILE A C 1
ATOM 1792 O O . ILE A 1 229 ? -16.259 -8.872 -2.711 1.00 98.00 229 ILE A O 1
ATOM 1796 N N . VAL A 1 230 ? -15.115 -7.076 -3.435 1.00 95.25 230 VAL A N 1
ATOM 1797 C CA . VAL A 1 230 ? -16.248 -6.161 -3.564 1.00 95.25 230 VAL A CA 1
ATOM 1798 C C . VAL A 1 230 ? -16.666 -6.073 -5.039 1.00 95.25 230 VAL A C 1
ATOM 1800 O O . VAL A 1 230 ? -15.849 -5.677 -5.877 1.00 95.25 230 VAL A O 1
ATOM 1803 N N . PRO A 1 231 ? -17.920 -6.423 -5.386 1.00 88.94 231 PRO A N 1
ATOM 1804 C CA . PRO A 1 231 ? -18.438 -6.270 -6.744 1.00 88.94 231 PRO A CA 1
ATOM 1805 C C . PRO A 1 231 ? -18.431 -4.807 -7.189 1.00 88.94 231 PRO A C 1
ATOM 1807 O O . PRO A 1 231 ? -18.745 -3.910 -6.399 1.00 88.94 231 PRO A O 1
ATOM 1810 N N . VAL A 1 232 ? -18.135 -4.549 -8.464 1.00 79.56 232 VAL A N 1
ATOM 1811 C CA . VAL A 1 232 ? -18.256 -3.202 -9.022 1.00 79.56 232 VAL A CA 1
ATOM 1812 C C . VAL A 1 232 ? -19.721 -2.977 -9.378 1.00 79.56 232 VAL A C 1
ATOM 1814 O O . VAL A 1 232 ? -20.181 -3.224 -10.495 1.00 79.56 232 VAL A O 1
ATOM 1817 N N . GLU A 1 233 ? -20.502 -2.498 -8.409 1.00 74.88 233 GLU A N 1
ATOM 1818 C CA . GLU A 1 233 ? -21.849 -2.031 -8.714 1.00 74.88 233 GLU A CA 1
ATOM 1819 C C . GLU A 1 233 ? -21.754 -0.850 -9.685 1.00 74.88 233 GLU A C 1
ATOM 1821 O O . GLU A 1 233 ? -21.076 0.148 -9.426 1.00 74.88 233 GLU A O 1
ATOM 1826 N N . ARG A 1 234 ? -22.462 -0.939 -10.817 1.00 56.38 234 ARG A N 1
ATOM 1827 C CA . ARG A 1 234 ? -22.670 0.215 -11.692 1.00 56.38 234 ARG A CA 1
ATOM 1828 C C . ARG A 1 234 ? -23.457 1.249 -10.898 1.00 56.38 234 ARG A C 1
ATOM 1830 O O . ARG A 1 234 ? -24.686 1.211 -10.888 1.00 56.38 234 ARG A O 1
ATOM 1837 N N . ALA A 1 235 ? -22.763 2.187 -10.260 1.00 49.34 235 ALA A N 1
ATOM 1838 C CA . ALA A 1 235 ? -23.370 3.441 -9.859 1.00 49.34 235 ALA A CA 1
ATOM 1839 C C . ALA A 1 235 ? -23.980 4.023 -11.136 1.00 49.34 235 ALA A C 1
ATOM 1841 O O . ALA A 1 235 ? -23.261 4.385 -12.069 1.00 49.34 235 ALA A O 1
ATOM 1842 N N . GLY A 1 236 ? -25.309 3.972 -11.240 1.00 38.28 236 GLY A N 1
ATOM 1843 C CA . GLY A 1 236 ? -26.010 4.394 -12.438 1.00 38.28 236 GLY A CA 1
ATOM 1844 C C . GLY A 1 236 ? -25.546 5.794 -12.810 1.00 38.28 236 GLY A C 1
ATOM 1845 O O . GLY A 1 236 ? -25.758 6.738 -12.052 1.00 38.28 236 GLY A O 1
ATOM 1846 N N . LEU A 1 237 ? -24.951 5.941 -13.995 1.00 34.41 237 LEU A N 1
ATOM 1847 C CA . LEU A 1 237 ? -24.731 7.226 -14.662 1.00 34.41 237 LEU A CA 1
ATOM 1848 C C . LEU A 1 237 ? -26.076 7.839 -15.104 1.00 34.41 237 LEU A C 1
ATOM 1850 O O . LEU A 1 237 ? -26.227 8.339 -16.213 1.00 34.41 237 LEU A O 1
ATOM 1854 N N . THR A 1 238 ? -27.087 7.793 -14.242 1.00 38.50 238 THR A N 1
ATOM 1855 C CA . THR A 1 238 ? -28.336 8.531 -14.378 1.00 38.50 238 THR A CA 1
ATOM 1856 C C . THR A 1 238 ? -28.288 9.673 -13.380 1.00 38.50 238 THR A C 1
ATOM 1858 O O . THR A 1 238 ? -28.929 9.654 -12.328 1.00 38.50 238 THR A O 1
ATOM 1861 N N . GLY A 1 239 ? -27.488 10.682 -13.712 1.00 35.59 239 GLY A N 1
ATOM 1862 C CA . GLY A 1 239 ? -27.662 11.998 -13.130 1.00 35.59 239 GLY A CA 1
ATOM 1863 C C . GLY A 1 239 ? -29.055 12.521 -13.485 1.00 35.59 239 GLY A C 1
ATOM 1864 O O . GLY A 1 239 ? -29.370 12.716 -14.654 1.00 35.59 239 GLY A O 1
ATOM 1865 N N . GLY A 1 240 ? -29.874 12.768 -12.463 1.00 38.06 240 GLY A N 1
ATOM 1866 C CA . GLY A 1 240 ? -30.930 13.777 -12.524 1.00 38.06 240 GLY A CA 1
ATOM 1867 C C . GLY A 1 240 ? -32.346 13.300 -12.847 1.00 38.06 240 GLY A C 1
ATOM 1868 O O . GLY A 1 240 ? -32.867 13.563 -13.924 1.00 38.06 240 GLY A O 1
ATOM 1869 N N . ARG A 1 241 ? -33.049 12.783 -11.837 1.00 33.94 241 ARG A N 1
ATOM 1870 C CA . ARG A 1 241 ? -34.309 13.389 -11.362 1.00 33.94 241 ARG A CA 1
ATOM 1871 C C . ARG A 1 241 ? -34.716 12.721 -10.060 1.00 33.94 241 ARG A C 1
ATOM 1873 O O . ARG A 1 241 ? -34.969 11.524 -10.018 1.00 33.94 241 ARG A O 1
ATOM 1880 N N . GLY A 1 242 ? -34.775 13.515 -8.996 1.00 43.62 242 GLY A N 1
ATOM 1881 C CA . GLY A 1 242 ? -35.416 13.078 -7.772 1.00 43.62 242 GLY A CA 1
ATOM 1882 C C . GLY A 1 242 ? -36.869 12.720 -8.050 1.00 43.62 242 GLY A C 1
ATOM 1883 O O . GLY A 1 242 ? -37.585 13.500 -8.669 1.00 43.62 242 GLY A O 1
ATOM 1884 N N . THR A 1 243 ? -37.302 11.575 -7.543 1.00 35.47 243 THR A N 1
ATOM 1885 C CA . THR A 1 243 ? -38.684 11.373 -7.116 1.00 35.47 243 THR A CA 1
ATOM 1886 C C . THR A 1 243 ? -38.679 10.448 -5.915 1.00 35.47 243 THR A C 1
ATOM 1888 O O . THR A 1 243 ? -38.111 9.359 -5.937 1.00 35.47 243 THR A O 1
ATOM 1891 N N . ALA A 1 244 ? -39.310 10.942 -4.861 1.00 41.53 244 ALA A N 1
ATOM 1892 C CA . ALA A 1 244 ? -39.612 10.244 -3.635 1.00 41.53 244 ALA A CA 1
ATOM 1893 C C . ALA A 1 244 ? -40.417 8.952 -3.865 1.00 41.53 244 ALA A C 1
ATOM 1895 O O . ALA A 1 244 ? -41.249 8.881 -4.766 1.00 41.53 244 ALA A O 1
ATOM 1896 N N . GLY A 1 245 ? -40.261 8.008 -2.932 1.00 39.97 245 GLY A N 1
ATOM 1897 C CA . GLY A 1 245 ? -41.308 7.055 -2.562 1.00 39.97 245 GLY A CA 1
ATOM 1898 C C . GLY A 1 245 ? -41.244 5.681 -3.232 1.00 39.97 245 GLY A C 1
ATOM 1899 O O . GLY A 1 245 ? -41.487 5.536 -4.421 1.00 39.97 245 GLY A O 1
ATOM 1900 N N . GLY A 1 246 ? -41.041 4.643 -2.418 1.00 29.34 246 GLY A N 1
ATOM 1901 C CA . GLY A 1 246 ? -41.230 3.250 -2.835 1.00 29.34 246 GLY A CA 1
ATOM 1902 C C . GLY A 1 246 ? -40.819 2.247 -1.759 1.00 29.34 246 GLY A C 1
ATOM 1903 O O . GLY A 1 246 ? -39.771 1.633 -1.857 1.00 29.34 246 GLY A O 1
ATOM 1904 N N . ARG A 1 247 ? -41.538 2.217 -0.630 1.00 33.78 247 ARG A N 1
ATOM 1905 C CA . ARG A 1 247 ? -42.330 1.061 -0.156 1.00 33.78 247 ARG A CA 1
ATOM 1906 C C . ARG A 1 247 ? -41.571 -0.270 -0.019 1.00 33.78 247 ARG A C 1
ATOM 1908 O O . ARG A 1 247 ? -41.321 -0.981 -0.983 1.00 33.78 247 ARG A O 1
ATOM 1915 N N . THR A 1 248 ? -41.377 -0.642 1.244 1.00 35.38 248 THR A N 1
ATOM 1916 C CA . THR A 1 248 ? -41.082 -1.982 1.767 1.00 35.38 248 THR A CA 1
ATOM 1917 C C . THR A 1 248 ? -41.991 -3.055 1.148 1.00 35.38 248 THR A C 1
ATOM 1919 O O . THR A 1 248 ? -43.208 -2.842 1.090 1.00 35.38 248 THR A O 1
ATOM 1922 N N . PRO A 1 249 ? -41.478 -4.232 0.742 1.00 37.59 249 PRO A N 1
ATOM 1923 C CA . PRO A 1 249 ? -42.336 -5.299 0.250 1.00 37.59 249 PRO A CA 1
ATOM 1924 C C . PRO A 1 249 ? -43.038 -5.990 1.426 1.00 37.59 249 PRO A C 1
ATOM 1926 O O . PRO A 1 249 ? -42.433 -6.688 2.239 1.00 37.59 249 PRO A O 1
ATOM 1929 N N . GLN A 1 250 ? -44.350 -5.776 1.514 1.00 35.00 250 GLN A N 1
ATOM 1930 C CA . GLN A 1 250 ? -45.254 -6.490 2.410 1.00 35.00 250 GLN A CA 1
ATOM 1931 C C . GLN A 1 250 ? -45.323 -7.972 2.003 1.00 35.00 250 GLN A C 1
ATOM 1933 O O . GLN A 1 250 ? -45.674 -8.302 0.868 1.00 35.00 250 GLN A O 1
ATOM 1938 N N . ARG A 1 251 ? -45.022 -8.867 2.953 1.00 38.28 251 ARG A N 1
ATOM 1939 C CA . ARG A 1 251 ? -45.291 -10.311 2.869 1.00 38.28 251 ARG A CA 1
ATOM 1940 C C . ARG A 1 251 ? -46.762 -10.543 2.512 1.00 38.28 251 ARG A C 1
ATOM 1942 O O . ARG A 1 251 ? -47.648 -10.163 3.273 1.00 38.28 251 ARG A O 1
ATOM 1949 N N . ARG A 1 252 ? -47.029 -11.215 1.390 1.00 35.28 252 ARG A N 1
ATOM 1950 C CA . ARG A 1 252 ? -48.364 -11.742 1.090 1.00 35.28 252 ARG A CA 1
ATOM 1951 C C . ARG A 1 252 ? -48.530 -13.108 1.750 1.00 35.28 252 ARG A C 1
ATOM 1953 O O . ARG A 1 252 ? -47.826 -14.058 1.424 1.00 35.28 252 ARG A O 1
ATOM 1960 N N . HIS A 1 253 ? -49.467 -13.170 2.688 1.00 36.88 253 HIS A N 1
ATOM 1961 C CA . HIS A 1 253 ? -50.040 -14.404 3.209 1.00 36.88 253 HIS A CA 1
ATOM 1962 C C . HIS A 1 253 ? -50.752 -15.172 2.082 1.00 36.88 253 HIS A C 1
ATOM 1964 O O . HIS A 1 253 ? -51.535 -14.587 1.336 1.00 36.88 253 HIS A O 1
ATOM 1970 N N . SER A 1 254 ? -50.493 -16.478 1.976 1.00 36.16 254 SER A N 1
ATOM 1971 C CA . SER A 1 254 ? -51.320 -17.404 1.187 1.00 36.16 254 SER A CA 1
ATOM 1972 C C . SER A 1 254 ? -52.596 -17.747 1.963 1.00 36.16 254 SER A C 1
ATOM 1974 O O . SER A 1 254 ? -52.484 -18.079 3.146 1.00 36.16 254 SER A O 1
ATOM 1976 N N . PRO A 1 255 ? -53.792 -17.715 1.348 1.00 42.75 255 PRO A N 1
ATOM 1977 C CA . PRO A 1 255 ? -54.987 -18.262 1.964 1.00 42.75 255 PRO A CA 1
ATOM 1978 C C . PRO A 1 255 ? -55.124 -19.761 1.665 1.00 42.75 255 PRO A C 1
ATOM 1980 O O . PRO A 1 255 ? -54.870 -20.233 0.558 1.00 42.75 255 PRO A O 1
ATOM 1983 N N . ALA A 1 256 ? -55.542 -20.489 2.696 1.00 38.38 256 ALA A N 1
ATOM 1984 C CA . ALA A 1 256 ? -55.894 -21.897 2.670 1.00 38.38 256 ALA A CA 1
ATOM 1985 C C . ALA A 1 256 ? -57.035 -22.192 1.680 1.00 38.38 256 ALA A C 1
ATOM 1987 O O . ALA A 1 256 ? -58.037 -21.478 1.650 1.00 38.38 256 ALA A O 1
ATOM 1988 N N . ALA A 1 257 ? -56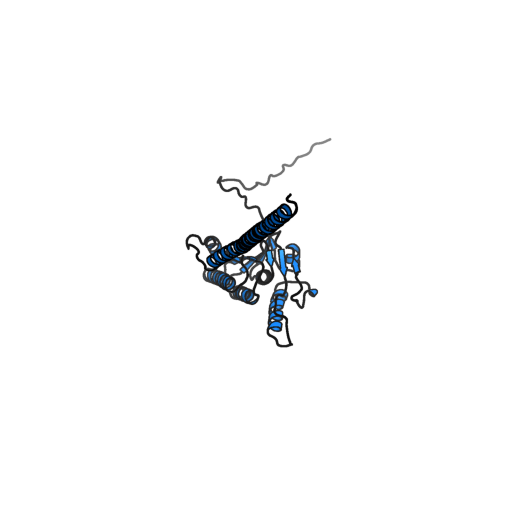.918 -23.297 0.940 1.00 40.19 257 ALA A N 1
ATOM 1989 C CA . ALA A 1 257 ? -58.024 -23.906 0.211 1.00 40.19 257 ALA A CA 1
ATOM 1990 C C . ALA A 1 257 ? -58.488 -25.161 0.962 1.00 40.19 257 ALA A C 1
ATOM 1992 O O . ALA A 1 257 ? -57.773 -26.159 1.057 1.00 40.19 257 ALA A O 1
ATOM 1993 N N . ALA A 1 258 ? -59.696 -25.086 1.513 1.00 39.44 258 ALA A N 1
ATOM 1994 C CA . ALA A 1 258 ? -60.417 -26.212 2.076 1.00 39.44 258 ALA A CA 1
ATOM 1995 C C . ALA A 1 258 ? -61.147 -26.993 0.963 1.00 39.44 258 ALA A C 1
ATOM 1997 O O . ALA A 1 258 ? -61.956 -26.432 0.235 1.00 39.44 258 ALA A O 1
ATOM 1998 N N . ARG A 1 259 ? -60.833 -28.291 0.873 1.00 43.03 259 ARG A N 1
ATOM 1999 C CA . ARG A 1 259 ? -61.737 -29.463 0.841 1.00 43.03 259 ARG A CA 1
ATOM 2000 C C . ARG A 1 259 ? -63.083 -29.371 0.083 1.00 43.03 259 ARG A C 1
ATOM 2002 O O . ARG A 1 259 ? -63.965 -28.627 0.498 1.00 43.03 259 ARG A O 1
ATOM 2009 N N . ARG A 1 260 ? -63.295 -30.306 -0.862 1.00 42.88 260 ARG A N 1
ATOM 2010 C CA . ARG A 1 260 ? -64.491 -31.184 -1.045 1.00 42.88 260 ARG A CA 1
ATOM 2011 C C . ARG A 1 260 ? -64.221 -32.172 -2.200 1.00 42.88 260 ARG A C 1
ATOM 2013 O O . ARG A 1 260 ? -63.820 -31.750 -3.272 1.00 42.88 260 ARG A O 1
ATOM 2020 N N . GLU A 1 261 ? -64.119 -33.469 -1.901 1.00 46.62 261 GLU A N 1
ATOM 2021 C CA . GLU A 1 261 ? -65.151 -34.509 -2.126 1.00 46.62 261 GLU A CA 1
ATOM 2022 C C . GLU A 1 261 ? -65.392 -34.871 -3.604 1.00 46.62 261 GLU A C 1
ATOM 2024 O O . GLU A 1 261 ? -66.142 -34.187 -4.298 1.00 46.62 261 GLU A O 1
ATOM 2029 N N . ARG A 1 262 ? -64.808 -35.994 -4.045 1.00 45.97 262 ARG A N 1
ATOM 2030 C CA . ARG A 1 262 ? -65.492 -37.231 -4.472 1.00 45.97 262 ARG A CA 1
ATOM 2031 C C . ARG A 1 262 ? -64.479 -38.367 -4.580 1.00 45.97 262 ARG A C 1
ATOM 2033 O O . ARG A 1 262 ? -63.302 -38.058 -4.863 1.00 45.97 262 ARG A O 1
#

Mean predicted aligned error: 15.11 Å

Secondary structure (DSSP, 8-state):
--HHHHHHHHHHHHHHHHHHHHHHHHHHHHHHHHHHHHHHHHHHHHHHHHHHHHHHHTTT---GGG-TTHHHHHTTEEEE-S-BSHHHHHHHHHHHHHHHHH-SSS-EEEEEEE--B-HHHHHHHHHHHHHSSS-EEEEEEEEEETHHHHHHTT-SS-EEEETT-EEEE----PPP-STT-HHHHHHHHHHHHHHHH----GGG-S--TT--EEE-HHHHHHTTS-SEEEP---------------------PPPP------

Solvent-accessible surface area (backbone atoms only — not comparable to full-atom values): 14729 Å² total; per-residue (Å²): 138,70,68,72,64,52,54,57,53,52,53,51,52,51,53,52,49,52,51,51,51,51,51,52,52,51,53,50,50,52,50,50,51,53,50,54,54,51,62,62,47,54,60,53,50,52,55,50,48,52,54,48,52,52,48,43,63,75,65,59,77,63,60,83,91,65,57,78,56,52,69,37,45,79,69,36,39,46,80,43,64,56,59,35,33,69,66,49,24,50,53,54,34,50,52,51,54,52,50,27,72,76,39,40,79,53,64,31,42,38,39,33,31,19,82,10,57,44,57,70,27,31,46,53,34,44,54,42,51,71,69,46,73,22,30,31,24,19,32,36,38,67,39,18,17,33,32,36,37,60,44,38,38,60,41,67,52,51,26,36,28,31,67,81,19,41,36,30,48,47,42,88,61,71,79,64,67,67,100,87,25,72,39,44,54,51,48,52,56,54,51,48,50,47,68,76,41,32,57,65,65,72,86,59,57,84,68,45,67,89,50,77,46,77,31,50,49,66,53,29,43,74,24,36,50,29,75,44,76,43,74,81,72,78,77,71,91,68,83,84,76,93,76,85,87,80,79,82,88,76,84,79,80,84,81,86,84,83,87,83,91,132

Foldseek 3Di:
DDPVVVVVVVVVVVVVVVVVVVVVVVVVVVVVVVVVVVVVVVVVVVVVVVVVVVVVVVVPPDPPVPPVCPVVLVVQEAEAAEEQDQSSLVVLLVSLVVSLVVPLAAEHEYEFHYQYHDLVSLVSNLVSQVPGSHFYEYEAEAEQEESSLLNQLSTSHFHEYEQAYKYKYADPFDDDDDDDDPSVVVQVVSVVSLVVRWQPDPVCPPGDRVDMDMDGPVVCCVGRSGVYYDYDPPPDPPPDDDDDDDDDDDDDDDDDDDDDDD

Nearest PDB structures (foldseek):
  7uvn-assembly1_E-2  TM=8.708E-01  e=8.490E-15  Homo sapiens
  6h23-assembly1_G  TM=8.712E-01  e=1.163E-14  Homo sapiens
  4mxi-assembly1_D  TM=8.535E-01  e=2.184E-14  Staphylococcus aureus subsp. aureus NCTC 8325
  6dl7-assembly1_B  TM=8.387E-01  e=1.239E-14  Homo sapiens
  7uvn-assembly1_C-2  TM=8.610E-01  e=6.374E-14  Homo sapiens

pLDDT: mean 82.17, std 20.31, range [29.34, 98.88]